Protein AF-0000000068873373 (afdb_homodimer)

Solvent-accessible surface area (backbone atoms only — not comparable to full-atom values): 15989 Å² total; per-residue (Å²): 125,83,74,75,55,52,32,60,49,90,77,58,64,24,56,31,50,33,39,29,22,88,49,34,71,61,47,53,54,37,41,31,62,24,62,59,33,41,80,76,48,73,40,72,37,89,93,72,44,32,69,34,34,35,34,34,37,84,79,26,47,38,34,37,21,34,42,39,64,92,77,68,36,34,19,12,69,77,48,74,40,50,23,51,37,41,33,35,44,35,82,50,35,70,61,39,52,51,37,24,35,72,56,56,28,43,64,61,68,71,74,40,80,44,72,74,24,32,32,34,32,39,30,34,40,84,61,48,49,41,32,38,36,23,15,34,65,43,87,66,53,71,66,56,29,51,52,43,46,47,58,63,61,61,75,102,126,84,75,76,54,50,30,59,49,88,76,58,64,23,56,31,51,33,39,28,22,86,49,34,70,61,47,53,54,38,40,31,63,25,62,60,34,41,80,76,45,75,39,74,37,90,93,72,43,34,68,34,33,34,33,35,37,84,78,25,48,38,33,37,20,34,42,39,63,94,77,68,36,34,19,12,69,77,48,72,40,52,22,51,36,42,33,35,44,35,83,50,34,70,61,40,51,52,38,23,37,74,56,57,28,43,65,61,68,70,73,38,81,44,74,73,25,31,32,33,32,38,32,33,41,85,60,48,47,42,33,39,37,22,16,34,66,43,88,67,54,71,67,55,30,50,52,41,45,46,58,64,60,63,76,102

Foldseek 3Di:
DPPDADPAHPLADPDAAEAEFQCVVLVQVLCCQLQVKDWDDWDADPPGWTQKTWIDGPSHIYMYGYADVVVPRDFQVVVVADPDAAEAEDADQVVSVVRSVVSPKDWDDDQAQDQQQWGWTWIQHPRGHIYIYIYGHDDDDPVSSVVSVCVVPVVD/DPPDADPAHPLADPDAAEAEFQCVVLVQVLCCQLQVKDWDDWDADPPGWTQKTWIDGPSHIYMYGYADVVVPRDFQVVVVADPDAAEAEDADQVVSVVRSVVSPKDWDDDQAQDQQQWRWTWIQHPRGHIYIYIYGHDDDDPVSSVVSVCVVPVVD

Secondary structure (DSSP, 8-state):
------SS-TT--SEEEEEEES-HHHHHHHHHHHH--EEEEEEEPTTS-EEEEEEEETTEEEEEEE-BGGGTB--HHHHTS-SEEEEEE-S-HHHHHHHHHHTT-EEEEEEEE-TTSEEEEEEE-TTS-EEEEEEE-----HHHHHHHHHHHHH--/------SS-TT--SEEEEEEES-HHHHHHHHHHHH--EEEEEEEPTTS-EEEEEEEETTEEEEEEE-BGGGTB--HHHHTS-SEEEEEE-S-HHHHHHHHHHTT-EEEEEEEE-TTSEEEEEEE-TTS-EEEEEEE-----HHHHHHHHHHHHH--

Sequence (312 aa):
MSKKPTAIPPGYHSITPYLFVNEATKAIEYYKKAFGAEEEMRMEMPGGKIGHAELKIGDSKIMLADEFPEMGARSPRTYGGSPVTIHLYVEDVDKTAQQAVNAGGKLKGKVENQFYGDRSGTLEDPFAHTWNISTHIEDLSDEEIRKRAAELFSKKMSKKPTAIPPGYHSITPYLFVNEATKAIEYYKKAFGAEEEMRMEMPGGKIGHAELKIGDSKIMLADEFPEMGARSPRTYGGSPVTIHLYVEDVDKTAQQAVNAGGKLKGKVENQFYGDRSGTLEDPFAHTWNISTHIEDLSDEEIRKRAAELFSKK

Radius of gyration: 19.38 Å; Cα contacts (8 Å, |Δi|>4): 712; chains: 2; bounding box: 41×65×54 Å

Structure (mmCIF, N/CA/C/O backbone):
data_AF-0000000068873373-model_v1
#
loop_
_entity.id
_entity.type
_entity.pdbx_description
1 polymer PhnB
#
loop_
_atom_site.group_PDB
_atom_site.id
_atom_site.type_symbol
_atom_site.label_atom_id
_atom_site.label_alt_id
_atom_site.label_comp_id
_atom_site.label_asym_id
_atom_site.label_entity_id
_atom_site.label_seq_id
_atom_site.pdbx_PDB_ins_code
_atom_site.Cartn_x
_atom_site.Cartn_y
_atom_site.Cartn_z
_atom_site.occupancy
_atom_site.B_iso_or_equiv
_atom_site.auth_seq_id
_atom_site.auth_comp_id
_atom_site.auth_asym_id
_atom_site.auth_atom_id
_atom_site.pdbx_PDB_model_num
ATOM 1 N N . MET A 1 1 ? -5.664 11.914 33.5 1 40.56 1 MET A N 1
ATOM 2 C CA . MET A 1 1 ? -4.363 12.102 32.875 1 40.56 1 MET A CA 1
ATOM 3 C C . MET A 1 1 ? -4.41 11.695 31.406 1 40.56 1 MET A C 1
ATOM 5 O O . MET A 1 1 ? -4.863 10.594 31.078 1 40.56 1 MET A O 1
ATOM 9 N N . SER A 1 2 ? -4.562 12.609 30.5 1 52.28 2 SER A N 1
ATOM 10 C CA . SER A 1 2 ? -4.934 12.305 29.125 1 52.28 2 SER A CA 1
ATOM 11 C C . SER A 1 2 ? -3.945 11.328 28.484 1 52.28 2 SER A C 1
ATOM 13 O O . SER A 1 2 ? -2.73 11.516 28.594 1 52.28 2 SER A O 1
ATOM 15 N N . LYS A 1 3 ? -4.207 10.078 28.406 1 66.38 3 LYS A N 1
ATOM 16 C CA . LYS A 1 3 ? -3.342 9.008 27.938 1 66.38 3 LYS A CA 1
ATOM 17 C C . LYS A 1 3 ? -2.588 9.414 26.672 1 66.38 3 LYS A C 1
ATOM 19 O O . LYS A 1 3 ? -3.178 9.977 25.75 1 66.38 3 LYS A O 1
ATOM 24 N N . LYS A 1 4 ? -1.309 9.602 26.906 1 84.88 4 LYS A N 1
ATOM 25 C CA . LYS A 1 4 ? -0.445 9.906 25.766 1 84.88 4 LYS A CA 1
ATOM 26 C C . LYS A 1 4 ? -0.81 9.055 24.547 1 84.88 4 LYS A C 1
ATOM 28 O O . LYS A 1 4 ? -0.994 7.84 24.672 1 84.88 4 LYS A O 1
ATOM 33 N N . PRO A 1 5 ? -1.053 9.672 23.469 1 91.62 5 PRO A N 1
ATOM 34 C CA . PRO A 1 5 ? -1.396 8.898 22.266 1 91.62 5 PRO A CA 1
ATOM 35 C C . PRO A 1 5 ? -0.315 7.887 21.891 1 91.62 5 PRO A C 1
ATOM 37 O O . PRO A 1 5 ? 0.866 8.109 22.172 1 91.62 5 PRO A O 1
ATOM 40 N N . THR A 1 6 ? -0.754 6.789 21.375 1 94.62 6 THR A N 1
ATOM 41 C CA . THR A 1 6 ? 0.197 5.836 20.812 1 94.62 6 THR A CA 1
ATOM 42 C C . THR A 1 6 ? 0.716 6.32 19.453 1 94.62 6 THR A C 1
ATOM 44 O O . THR A 1 6 ? -0.015 6.957 18.703 1 94.62 6 THR A O 1
ATOM 47 N N . ALA A 1 7 ? 1.948 6.004 19.109 1 96.44 7 ALA A N 1
ATOM 48 C CA . ALA A 1 7 ? 2.605 6.461 17.891 1 96.44 7 ALA A CA 1
ATOM 49 C C . ALA A 1 7 ? 1.873 5.953 16.656 1 96.44 7 ALA A C 1
ATOM 51 O O . ALA A 1 7 ? 1.911 6.59 15.602 1 96.44 7 ALA A O 1
ATOM 52 N N . ILE A 1 8 ? 1.37 4.816 16.703 1 96.31 8 ILE A N 1
ATOM 53 C CA . ILE A 1 8 ? 0.467 4.277 15.695 1 96.31 8 ILE A CA 1
ATOM 54 C C . ILE A 1 8 ? -0.965 4.281 16.234 1 96.31 8 ILE A C 1
ATOM 56 O O . ILE A 1 8 ? -1.276 3.586 17.203 1 96.31 8 ILE A O 1
ATOM 60 N N . PRO A 1 9 ? -1.82 5.031 15.672 1 95.25 9 PRO A N 1
ATOM 61 C CA . PRO A 1 9 ? -3.17 5.137 16.234 1 95.25 9 PRO A CA 1
ATOM 62 C C . PRO A 1 9 ? -3.949 3.828 16.141 1 95.25 9 PRO A C 1
ATOM 64 O O . PRO A 1 9 ? -3.678 3.002 15.266 1 95.25 9 PRO A O 1
ATOM 67 N N . PRO A 1 10 ? -4.875 3.643 17.031 1 92.44 10 PRO A N 1
ATOM 68 C CA . PRO A 1 10 ? -5.684 2.422 17 1 92.44 10 PRO A CA 1
ATOM 69 C C . PRO A 1 10 ? -6.34 2.197 15.633 1 92.44 10 PRO A C 1
ATOM 71 O O . PRO A 1 10 ? -6.812 3.148 15.008 1 92.44 10 PRO A O 1
ATOM 74 N N . GLY A 1 11 ? -6.297 0.959 15.188 1 94.12 11 GLY A N 1
ATOM 75 C CA . GLY A 1 11 ? -6.93 0.614 13.922 1 94.12 11 GLY A CA 1
ATOM 76 C C . GLY A 1 11 ? -5.973 0.65 12.75 1 94.12 11 GLY A C 1
ATOM 77 O O . GLY A 1 11 ? -6.281 0.129 11.672 1 94.12 11 GLY A O 1
ATOM 78 N N . TYR A 1 12 ? -4.84 1.267 12.945 1 97.12 12 TYR A N 1
ATOM 79 C CA . TYR A 1 12 ? -3.812 1.313 11.906 1 97.12 12 TYR A CA 1
ATOM 80 C C . TYR A 1 12 ? -2.727 0.276 12.172 1 97.12 12 TYR A C 1
ATOM 82 O O . TYR A 1 12 ? -2.537 -0.159 13.305 1 97.12 12 TYR A O 1
ATOM 90 N N . HIS A 1 13 ? -2.164 -0.116 11.141 1 98 13 HIS A N 1
ATOM 91 C CA . HIS A 1 13 ? -0.896 -0.835 11.203 1 98 13 HIS A CA 1
ATOM 92 C C . HIS A 1 13 ? 0.265 0.061 10.781 1 98 13 HIS A C 1
ATOM 94 O O . HIS A 1 13 ? 0.076 1.255 10.539 1 98 13 HIS A O 1
ATOM 100 N N . SER A 1 14 ? 1.451 -0.484 10.727 1 98.56 14 SER A N 1
ATOM 101 C CA . SER A 1 14 ? 2.621 0.306 10.359 1 98.56 14 SER A CA 1
ATOM 102 C C . SER A 1 14 ? 2.484 0.863 8.945 1 98.56 14 SER A C 1
ATOM 104 O O . SER A 1 14 ? 2.896 1.993 8.672 1 98.56 14 SER A O 1
ATOM 106 N N . ILE A 1 15 ? 1.87 0.082 8.039 1 98.75 15 ILE A N 1
ATOM 107 C CA . ILE A 1 15 ? 1.827 0.491 6.641 1 98.75 15 ILE A CA 1
ATOM 108 C C . ILE A 1 15 ? 0.376 0.57 6.172 1 98.75 15 ILE A C 1
ATOM 110 O O . ILE A 1 15 ? -0.418 -0.336 6.43 1 98.75 15 ILE A O 1
ATOM 114 N N . THR A 1 16 ? 0.022 1.629 5.527 1 98.81 16 THR A N 1
ATOM 115 C CA . THR A 1 16 ? -1.269 1.853 4.883 1 98.81 16 THR A CA 1
ATOM 116 C C . THR A 1 16 ? -1.083 2.455 3.494 1 98.81 16 THR A C 1
ATOM 118 O O . THR A 1 16 ? -0.479 3.52 3.348 1 98.81 16 THR A O 1
ATOM 121 N N . PRO A 1 17 ? -1.562 1.801 2.479 1 98.88 17 PRO A N 1
ATOM 122 C CA . PRO A 1 17 ? -1.471 2.436 1.162 1 98.88 17 PRO A CA 1
ATOM 123 C C . PRO A 1 17 ? -2.436 3.609 1.005 1 98.88 17 PRO A C 1
ATOM 125 O O . PRO A 1 17 ? -3.555 3.568 1.525 1 98.88 17 PRO A O 1
ATOM 128 N N . TYR A 1 18 ? -1.984 4.625 0.297 1 98.75 18 TYR A N 1
ATOM 129 C CA . TYR A 1 18 ? -2.742 5.82 -0.052 1 98.75 18 TYR A CA 1
ATOM 130 C C . TYR A 1 18 ? -2.951 5.914 -1.559 1 98.75 18 TYR A C 1
ATOM 132 O O . TYR A 1 18 ? -2.006 6.168 -2.309 1 98.75 18 TYR A O 1
ATOM 140 N N . LEU A 1 19 ? -4.16 5.777 -2 1 98.69 19 LEU A N 1
ATOM 141 C CA . LEU A 1 19 ? -4.488 5.68 -3.418 1 98.69 19 LEU A CA 1
ATOM 142 C C . LEU A 1 19 ? -5.039 7 -3.941 1 98.69 19 LEU A C 1
ATOM 144 O O . LEU A 1 19 ? -5.918 7.602 -3.318 1 98.69 19 LEU A O 1
ATOM 148 N N . PHE A 1 20 ? -4.566 7.418 -5.066 1 98.12 20 PHE A N 1
ATOM 149 C CA . PHE A 1 20 ? -5.164 8.531 -5.797 1 98.12 20 PHE A CA 1
ATOM 150 C C . PHE A 1 20 ? -6.023 8.023 -6.949 1 98.12 20 PHE A C 1
ATOM 152 O O . PHE A 1 20 ? -5.609 7.129 -7.691 1 98.12 20 PHE A O 1
ATOM 159 N N . VAL A 1 21 ? -7.172 8.633 -7.062 1 97.69 21 VAL A N 1
ATOM 160 C CA . VAL A 1 21 ? -8.102 8.203 -8.094 1 97.69 21 VAL A CA 1
ATOM 161 C C . VAL A 1 21 ? -8.781 9.414 -8.727 1 97.69 21 VAL A C 1
ATOM 163 O O . VAL A 1 21 ? -8.742 10.516 -8.172 1 97.69 21 VAL A O 1
ATOM 166 N N . ASN A 1 22 ? -9.398 9.398 -9.945 1 92.38 22 ASN A N 1
ATOM 167 C CA . ASN A 1 22 ? -10.141 10.477 -10.594 1 92.38 22 ASN A CA 1
ATOM 168 C C . ASN A 1 22 ? -11.539 10.625 -10.008 1 92.38 22 ASN A C 1
ATOM 170 O O . ASN A 1 22 ? -12.109 11.719 -10.016 1 92.38 22 ASN A O 1
ATOM 174 N N . GLU A 1 23 ? -12.203 9.812 -9.406 1 93.62 23 GLU A N 1
ATOM 175 C CA . GLU A 1 23 ? -13.547 9.812 -8.844 1 93.62 23 GLU A CA 1
ATOM 176 C C . GLU A 1 23 ? -13.594 9.031 -7.531 1 93.62 23 GLU A C 1
ATOM 178 O O . GLU A 1 23 ? -14.203 7.961 -7.465 1 93.62 23 GLU A O 1
ATOM 183 N N . ALA A 1 24 ? -13.203 9.773 -6.539 1 97.62 24 ALA A N 1
ATOM 184 C CA . ALA A 1 24 ? -13.016 9.094 -5.258 1 97.62 24 ALA A CA 1
ATOM 185 C C . ALA A 1 24 ? -14.359 8.633 -4.684 1 97.62 24 ALA A C 1
ATOM 187 O O . ALA A 1 24 ? -14.438 7.57 -4.062 1 97.62 24 ALA A O 1
ATOM 188 N N . THR A 1 25 ? -15.406 9.445 -4.848 1 97.56 25 THR A N 1
ATOM 189 C CA . THR A 1 25 ? -16.719 9.055 -4.355 1 97.56 25 THR A CA 1
ATOM 190 C C . THR A 1 25 ? -17.172 7.734 -4.984 1 97.56 25 THR A C 1
ATOM 192 O O . THR A 1 25 ? -17.625 6.828 -4.281 1 97.56 25 THR A O 1
ATOM 195 N N . LYS A 1 26 ? -17.031 7.594 -6.281 1 98 26 LYS A N 1
ATOM 196 C CA . LYS A 1 26 ? -17.375 6.355 -6.973 1 98 26 LYS A CA 1
ATOM 197 C C . LYS A 1 26 ? -16.469 5.211 -6.539 1 98 26 LYS A C 1
ATOM 199 O O . LYS A 1 26 ? -16.906 4.062 -6.445 1 98 26 LYS A O 1
ATOM 204 N N . ALA A 1 27 ? -15.188 5.535 -6.328 1 98.5 27 ALA A N 1
ATOM 205 C CA . ALA A 1 27 ? -14.25 4.516 -5.871 1 98.5 27 ALA A CA 1
ATOM 206 C C . ALA A 1 27 ? -14.664 3.949 -4.52 1 98.5 27 ALA A C 1
ATOM 208 O O . ALA A 1 27 ? -14.641 2.734 -4.312 1 98.5 27 ALA A O 1
ATOM 209 N N . ILE A 1 28 ? -15.023 4.836 -3.611 1 98.56 28 ILE A N 1
ATOM 210 C CA . ILE A 1 28 ? -15.461 4.422 -2.285 1 98.56 28 ILE A CA 1
ATOM 211 C C . ILE A 1 28 ? -16.656 3.471 -2.412 1 98.56 28 ILE A C 1
ATOM 213 O O . ILE A 1 28 ? -16.672 2.406 -1.79 1 98.56 28 ILE A O 1
ATOM 217 N N . GLU A 1 29 ? -17.594 3.809 -3.23 1 98.69 29 GLU A N 1
ATOM 218 C CA . GLU A 1 29 ? -18.766 2.953 -3.43 1 98.69 29 GLU A CA 1
ATOM 219 C C . GLU A 1 29 ? -18.375 1.609 -4.031 1 98.69 29 GLU A C 1
ATOM 221 O O . GLU A 1 29 ? -18.891 0.566 -3.641 1 98.69 29 GLU A O 1
ATOM 226 N N . TYR A 1 30 ? -17.469 1.648 -4.996 1 98.88 30 TYR A N 1
ATOM 227 C CA . TYR A 1 30 ? -17 0.403 -5.582 1 98.88 30 TYR A CA 1
ATOM 228 C C . TYR A 1 30 ? -16.359 -0.49 -4.52 1 98.88 30 TYR A C 1
ATOM 230 O O . TYR A 1 30 ? -16.656 -1.687 -4.453 1 98.88 30 TYR A O 1
ATOM 238 N N . TYR A 1 31 ? -15.43 0.06 -3.717 1 98.88 31 TYR A N 1
ATOM 239 C CA . TYR A 1 31 ? -14.703 -0.734 -2.732 1 98.88 31 TYR A CA 1
ATOM 240 C C . TYR A 1 31 ? -15.648 -1.295 -1.678 1 98.88 31 TYR A C 1
ATOM 242 O O . TYR A 1 31 ? -15.422 -2.385 -1.147 1 98.88 31 TYR A O 1
ATOM 250 N N . LYS A 1 32 ? -16.75 -0.535 -1.311 1 98.81 32 LYS A N 1
ATOM 251 C CA . LYS A 1 32 ? -17.781 -1.079 -0.436 1 98.81 32 LYS A CA 1
ATOM 252 C C . LYS A 1 32 ? -18.422 -2.324 -1.047 1 98.81 32 LYS A C 1
ATOM 254 O O . LYS A 1 32 ? -18.531 -3.357 -0.384 1 98.81 32 LYS A O 1
ATOM 259 N N . LYS A 1 33 ? -18.766 -2.234 -2.281 1 98.75 33 LYS A N 1
ATOM 260 C CA . LYS A 1 33 ? -19.453 -3.324 -2.963 1 98.75 33 LYS A CA 1
ATOM 261 C C . LYS A 1 33 ? -18.516 -4.484 -3.244 1 98.75 33 LYS A C 1
ATOM 263 O O . LYS A 1 33 ? -18.875 -5.648 -3.064 1 98.75 33 LYS A O 1
ATOM 268 N N . ALA A 1 34 ? -17.359 -4.207 -3.684 1 98.81 34 ALA A N 1
ATOM 269 C CA . ALA A 1 34 ? -16.422 -5.211 -4.176 1 98.81 34 ALA A CA 1
ATOM 270 C C . ALA A 1 34 ? -15.773 -5.969 -3.021 1 98.81 34 ALA A C 1
ATOM 272 O O . ALA A 1 34 ? -15.609 -7.191 -3.088 1 98.81 34 ALA A O 1
ATOM 273 N N . PHE A 1 35 ? -15.391 -5.207 -1.954 1 98.75 35 PHE A N 1
ATOM 274 C CA . PHE A 1 35 ? -14.523 -5.801 -0.944 1 98.75 35 PHE A CA 1
ATOM 275 C C . PHE A 1 35 ? -15.156 -5.695 0.44 1 98.75 35 PHE A C 1
ATOM 277 O O . PHE A 1 35 ? -14.547 -6.086 1.438 1 98.75 35 PHE A O 1
ATOM 284 N N . GLY A 1 36 ? -16.312 -5.137 0.542 1 98.5 36 GLY A N 1
ATOM 285 C CA . GLY A 1 36 ? -16.938 -4.922 1.839 1 98.5 36 GLY A CA 1
ATOM 286 C C . GLY A 1 36 ? -16.266 -3.832 2.65 1 98.5 36 GLY A C 1
ATOM 287 O O . GLY A 1 36 ? -16.234 -3.898 3.881 1 98.5 36 GLY A O 1
ATOM 288 N N . ALA A 1 37 ? -15.703 -2.908 1.979 1 98.75 37 ALA A N 1
ATOM 289 C CA . ALA A 1 37 ? -15.008 -1.811 2.65 1 98.75 37 ALA A CA 1
ATOM 290 C C . ALA A 1 37 ? -15.969 -1.013 3.529 1 98.75 37 ALA A C 1
ATOM 292 O O . ALA A 1 37 ? -17.125 -0.796 3.16 1 98.75 37 ALA A O 1
ATOM 293 N N . GLU A 1 38 ? -15.484 -0.617 4.672 1 98.69 38 GLU A N 1
ATOM 294 C CA . GLU A 1 38 ? -16.203 0.278 5.57 1 98.69 38 GLU A CA 1
ATOM 295 C C . GLU A 1 38 ? -15.586 1.672 5.578 1 98.69 38 GLU A C 1
ATOM 297 O O . GLU A 1 38 ? -14.406 1.83 5.902 1 98.69 38 GLU A O 1
ATOM 302 N N . GLU A 1 39 ? -16.359 2.643 5.234 1 98.12 39 GLU A N 1
ATOM 303 C CA . GLU A 1 39 ? -15.883 4.02 5.262 1 98.12 39 GLU A CA 1
ATOM 304 C C . GLU A 1 39 ? -15.789 4.543 6.695 1 98.12 39 GLU A C 1
ATOM 306 O O . GLU A 1 39 ? -16.781 4.551 7.426 1 98.12 39 GLU A O 1
ATOM 311 N N . GLU A 1 40 ? -14.641 5.023 7.051 1 97.44 40 GLU A N 1
ATOM 312 C CA . GLU A 1 40 ? -14.453 5.441 8.438 1 97.44 40 GLU A CA 1
ATOM 313 C C . GLU A 1 40 ? -14.266 6.953 8.531 1 97.44 40 GLU A C 1
ATOM 315 O O . GLU A 1 40 ? -14.516 7.547 9.586 1 97.44 40 GLU A O 1
ATOM 320 N N . MET A 1 41 ? -13.828 7.555 7.5 1 95.56 41 MET A N 1
ATOM 321 C CA . MET A 1 41 ? -13.578 8.992 7.461 1 95.56 41 MET A CA 1
ATOM 322 C C . MET A 1 41 ? -13.664 9.523 6.035 1 95.56 41 MET A C 1
ATOM 324 O O . MET A 1 41 ? -13.273 8.844 5.09 1 95.56 41 MET A O 1
ATOM 328 N N . ARG A 1 42 ? -14.18 10.688 5.895 1 95.12 42 ARG A N 1
ATOM 329 C CA . ARG A 1 42 ? -14.211 11.383 4.613 1 95.12 42 ARG A CA 1
ATOM 330 C C . ARG A 1 42 ? -14.094 12.891 4.801 1 95.12 42 ARG A C 1
ATOM 332 O O . ARG A 1 42 ? -14.758 13.461 5.668 1 95.12 42 ARG A O 1
ATOM 339 N N . MET A 1 43 ? -13.211 13.406 4.141 1 94.56 43 MET A N 1
ATOM 340 C CA . MET A 1 43 ? -13.062 14.859 4.074 1 94.56 43 MET A CA 1
ATOM 341 C C . MET A 1 43 ? -13.312 15.367 2.658 1 94.56 43 MET A C 1
ATOM 343 O O . MET A 1 43 ? -12.5 15.141 1.762 1 94.56 43 MET A O 1
ATOM 347 N N . GLU A 1 44 ? -14.359 16.078 2.535 1 91 44 GLU A N 1
ATOM 348 C CA . GLU A 1 44 ? -14.734 16.625 1.232 1 91 44 GLU A CA 1
ATOM 349 C C . GLU A 1 44 ? -14.219 18.047 1.062 1 91 44 GLU A C 1
ATOM 351 O O . GLU A 1 44 ? -14.172 18.812 2.025 1 91 44 GLU A O 1
ATOM 356 N N . MET A 1 45 ? -13.812 18.312 -0.096 1 84.62 45 MET A N 1
ATOM 357 C CA . MET A 1 45 ? -13.414 19.672 -0.469 1 84.62 45 MET A CA 1
ATOM 358 C C . MET A 1 45 ? -14.531 20.391 -1.215 1 84.62 45 MET A C 1
ATOM 360 O O . MET A 1 45 ? -15.492 19.75 -1.654 1 84.62 45 MET A O 1
ATOM 364 N N . PRO A 1 46 ? -14.281 21.719 -1.201 1 80.19 46 PRO A N 1
ATOM 365 C CA . PRO A 1 46 ? -15.242 22.438 -2.035 1 80.19 46 PRO A CA 1
ATOM 366 C C . PRO A 1 46 ? -15.305 21.906 -3.465 1 80.19 46 PRO A C 1
ATOM 368 O O . PRO A 1 46 ? -14.266 21.562 -4.039 1 80.19 46 PRO A O 1
ATOM 371 N N . GLY A 1 47 ? -16.531 21.781 -4.082 1 83.69 47 GLY A N 1
ATOM 372 C CA . GLY A 1 47 ? -16.703 21.281 -5.438 1 83.69 47 GLY A CA 1
ATOM 373 C C . GLY A 1 47 ? -16.984 19.781 -5.492 1 83.69 47 GLY A C 1
ATOM 374 O O . GLY A 1 47 ? -17.156 19.219 -6.574 1 83.69 47 GLY A O 1
ATOM 375 N N . GLY A 1 48 ? -16.922 19.188 -4.387 1 87.06 48 GLY A N 1
ATOM 376 C CA . GLY A 1 48 ? -17.359 17.812 -4.348 1 87.06 48 GLY A CA 1
ATOM 377 C C . GLY A 1 48 ? -16.219 16.812 -4.395 1 87.06 48 GLY A C 1
ATOM 378 O O . GLY A 1 48 ? -16.422 15.609 -4.25 1 87.06 48 GLY A O 1
ATOM 379 N N . LYS A 1 49 ? -15.031 17.312 -4.598 1 91.75 49 LYS A N 1
ATOM 380 C CA . LYS A 1 49 ? -13.867 16.422 -4.59 1 91.75 49 LYS A CA 1
ATOM 381 C C . LYS A 1 49 ? -13.57 15.93 -3.178 1 91.75 49 LYS A C 1
ATOM 383 O O . LYS A 1 49 ? -13.812 16.641 -2.199 1 91.75 49 LYS A O 1
ATOM 388 N N . ILE A 1 50 ? -13.117 14.719 -3.119 1 95.88 50 ILE A N 1
ATOM 389 C CA . ILE A 1 50 ? -12.695 14.156 -1.841 1 95.88 50 ILE A CA 1
ATOM 390 C C . ILE A 1 50 ? -11.211 14.453 -1.61 1 95.88 50 ILE A C 1
ATOM 392 O O . ILE A 1 50 ? -10.352 13.977 -2.354 1 95.88 50 ILE A O 1
ATOM 396 N N . GLY A 1 51 ? -10.938 15.211 -0.576 1 94.75 51 GLY A N 1
ATOM 397 C CA . GLY A 1 51 ? -9.562 15.516 -0.22 1 94.75 51 GLY A CA 1
ATOM 398 C C . GLY A 1 51 ? -8.875 14.391 0.529 1 94.75 51 GLY A C 1
ATOM 399 O O . GLY A 1 51 ? -7.652 14.266 0.476 1 94.75 51 GLY A O 1
ATOM 400 N N . HIS A 1 52 ? -9.664 13.633 1.244 1 96.88 52 HIS A N 1
ATOM 401 C CA . HIS A 1 52 ? -9.148 12.516 2.023 1 96.88 52 HIS A CA 1
ATOM 402 C C . HIS A 1 52 ? -10.266 11.578 2.453 1 96.88 52 HIS A C 1
ATOM 404 O O . HIS A 1 52 ? -11.352 12.031 2.834 1 96.88 52 HIS A O 1
ATOM 410 N N . ALA A 1 53 ? -10.016 10.305 2.379 1 98.06 53 ALA A N 1
ATOM 411 C CA . ALA A 1 53 ? -10.93 9.297 2.902 1 98.06 53 ALA A CA 1
ATOM 412 C C . ALA A 1 53 ? -10.164 8.094 3.455 1 98.06 53 ALA A C 1
ATOM 414 O O . ALA A 1 53 ? -9.039 7.816 3.023 1 98.06 53 ALA A O 1
ATOM 415 N N . GLU A 1 54 ? -10.727 7.434 4.391 1 98.44 54 GLU A N 1
ATOM 416 C CA . GLU A 1 54 ? -10.188 6.207 4.969 1 98.44 54 GLU A CA 1
ATOM 417 C C . GLU A 1 54 ? -11.227 5.09 4.957 1 98.44 54 GLU A C 1
ATOM 419 O O . GLU A 1 54 ? -12.359 5.277 5.402 1 98.44 54 GLU A O 1
ATOM 424 N N . LEU A 1 55 ? -10.828 3.977 4.418 1 98.75 55 LEU A N 1
ATOM 425 C CA . LEU A 1 55 ? -11.664 2.781 4.359 1 98.75 55 LEU A CA 1
ATOM 426 C C . LEU A 1 55 ? -11 1.619 5.09 1 98.75 55 LEU A C 1
ATOM 428 O O . LEU A 1 55 ? -9.781 1.438 5.004 1 98.75 55 LEU A O 1
ATOM 432 N N . LYS A 1 56 ? -11.789 0.864 5.746 1 98.81 56 LYS A N 1
ATOM 433 C CA . LYS A 1 56 ? -11.336 -0.389 6.336 1 98.81 56 LYS A CA 1
ATOM 434 C C . LYS A 1 56 ? -11.742 -1.585 5.48 1 98.81 56 LYS A C 1
ATOM 436 O O . LYS A 1 56 ? -12.906 -1.719 5.109 1 98.81 56 LYS A O 1
ATOM 441 N N . ILE A 1 57 ? -10.859 -2.398 5.094 1 98.56 57 ILE A N 1
ATOM 442 C CA . ILE A 1 57 ? -11.062 -3.664 4.398 1 98.56 57 ILE A CA 1
ATOM 443 C C . ILE A 1 57 ? -10.406 -4.797 5.184 1 98.56 57 ILE A C 1
ATOM 445 O O . ILE A 1 57 ? -9.188 -4.832 5.328 1 98.56 57 ILE A O 1
ATOM 449 N N . GLY A 1 58 ? -11.195 -5.781 5.664 1 97.94 58 GLY A N 1
ATOM 450 C CA . GLY A 1 58 ? -10.648 -6.734 6.617 1 97.94 58 GLY A CA 1
ATOM 451 C C . GLY A 1 58 ? -10.078 -6.074 7.863 1 97.94 58 GLY A C 1
ATOM 452 O O . GLY A 1 58 ? -10.766 -5.293 8.523 1 97.94 58 GLY A O 1
ATOM 453 N N . ASP A 1 59 ? -8.867 -6.312 8.156 1 97.94 59 ASP A N 1
ATOM 454 C CA . ASP A 1 59 ? -8.281 -5.723 9.359 1 97.94 59 ASP A CA 1
ATOM 455 C C . ASP A 1 59 ? -7.316 -4.594 9 1 97.94 59 ASP A C 1
ATOM 457 O O . ASP A 1 59 ? -6.488 -4.191 9.82 1 97.94 59 ASP A O 1
ATOM 461 N N . SER A 1 60 ? -7.355 -4.137 7.785 1 98.5 60 SER A N 1
ATOM 462 C CA . SER A 1 60 ? -6.438 -3.105 7.32 1 98.5 60 SER A CA 1
ATOM 463 C C . SER A 1 60 ? -7.191 -1.87 6.84 1 98.5 60 SER A C 1
ATOM 465 O O . SER A 1 60 ? -8.406 -1.917 6.645 1 98.5 60 SER A O 1
ATOM 467 N N . LYS A 1 61 ? -6.445 -0.807 6.684 1 98.31 61 LYS A N 1
ATOM 468 C CA . LYS A 1 61 ? -6.988 0.426 6.121 1 98.31 61 LYS A CA 1
ATOM 469 C C . LYS A 1 61 ? -6.32 0.76 4.789 1 98.31 61 LYS A C 1
ATOM 471 O O . LYS A 1 61 ? -5.156 0.416 4.566 1 98.31 61 LYS A O 1
ATOM 476 N N . ILE A 1 62 ? -7.098 1.391 3.979 1 98.69 62 ILE A N 1
ATOM 477 C CA . ILE A 1 62 ? -6.547 2.176 2.879 1 98.69 62 ILE A CA 1
ATOM 478 C C . ILE A 1 62 ? -7.008 3.625 3 1 98.69 62 ILE A C 1
ATOM 480 O O . ILE A 1 62 ? -8.07 3.9 3.566 1 98.69 62 ILE A O 1
ATOM 484 N N . MET A 1 63 ? -6.172 4.48 2.475 1 98.62 63 MET A N 1
ATOM 485 C CA . MET A 1 63 ? -6.523 5.891 2.312 1 98.62 63 MET A CA 1
ATOM 486 C C . MET A 1 63 ? -6.699 6.238 0.838 1 98.62 63 MET A C 1
ATOM 488 O O . MET A 1 63 ? -6.145 5.566 -0.034 1 98.62 63 MET A O 1
ATOM 492 N N . LEU A 1 64 ? -7.5 7.254 0.654 1 97.81 64 LEU A N 1
ATOM 493 C CA . LEU A 1 64 ? -7.871 7.582 -0.718 1 97.81 64 LEU A CA 1
ATOM 494 C C . LEU A 1 64 ? -8.109 9.078 -0.874 1 97.81 64 LEU A C 1
ATOM 496 O O . LEU A 1 64 ? -8.516 9.75 0.077 1 97.81 64 LEU A O 1
ATOM 500 N N . ALA A 1 65 ? -7.891 9.57 -2.039 1 97.62 65 ALA A N 1
ATOM 501 C CA . ALA A 1 65 ? -8.258 10.938 -2.414 1 97.62 65 ALA A CA 1
ATOM 502 C C . ALA A 1 65 ? -8.453 11.062 -3.922 1 97.62 65 ALA A C 1
ATOM 504 O O . ALA A 1 65 ? -7.961 10.227 -4.688 1 97.62 65 ALA A O 1
ATOM 505 N N . ASP A 1 66 ? -9.141 12.062 -4.309 1 97 66 ASP A N 1
ATOM 506 C CA . ASP A 1 66 ? -9.141 12.461 -5.715 1 97 66 ASP A CA 1
ATOM 507 C C . ASP A 1 66 ? -7.754 12.922 -6.152 1 97 66 ASP A C 1
ATOM 509 O O . ASP A 1 66 ? -6.949 13.359 -5.324 1 97 66 ASP A O 1
ATOM 513 N N . GLU A 1 67 ? -7.488 12.734 -7.418 1 93 67 GLU A N 1
ATOM 514 C CA . GLU A 1 67 ? -6.227 13.273 -7.914 1 93 67 GLU A CA 1
ATOM 515 C C . GLU A 1 67 ? -6.242 14.797 -7.918 1 93 67 GLU A C 1
ATOM 517 O O . GLU A 1 67 ? -7.289 15.414 -8.141 1 93 67 GLU A O 1
ATOM 522 N N . PHE A 1 68 ? -5.156 15.352 -7.613 1 90.75 68 PHE A N 1
ATOM 523 C CA . PHE A 1 68 ? -4.844 16.766 -7.742 1 90.75 68 PHE A CA 1
ATOM 524 C C . PHE A 1 68 ? -3.566 16.969 -8.547 1 90.75 68 PHE A C 1
ATOM 526 O O . PHE A 1 68 ? -2.502 17.219 -7.977 1 90.75 68 PHE A O 1
ATOM 533 N N . PRO A 1 69 ? -3.742 16.984 -9.812 1 86.44 69 PRO A N 1
ATOM 534 C CA . PRO A 1 69 ? -2.553 17 -10.672 1 86.44 69 PRO A CA 1
ATOM 535 C C . PRO A 1 69 ? -1.646 18.203 -10.406 1 86.44 69 PRO A C 1
ATOM 537 O O . PRO A 1 69 ? -0.423 18.094 -10.516 1 86.44 69 PRO A O 1
ATOM 540 N N . GLU A 1 70 ? -2.27 19.25 -10.062 1 83.81 70 GLU A N 1
ATOM 541 C CA . GLU A 1 70 ? -1.504 20.469 -9.805 1 83.81 70 GLU A CA 1
ATOM 542 C C . GLU A 1 70 ? -0.593 20.297 -8.594 1 83.81 70 GLU A C 1
ATOM 544 O O . GLU A 1 70 ? 0.383 21.031 -8.43 1 83.81 70 GLU A O 1
ATOM 549 N N . MET A 1 71 ? -0.886 19.297 -7.789 1 84.31 71 MET A N 1
ATOM 550 C CA . MET A 1 71 ? -0.078 19.031 -6.605 1 84.31 71 MET A CA 1
ATOM 551 C C . MET A 1 71 ? 0.759 17.766 -6.793 1 84.31 71 MET A C 1
ATOM 553 O O . MET A 1 71 ? 1.336 17.25 -5.836 1 84.31 71 MET A O 1
ATOM 557 N N . GLY A 1 72 ? 0.679 17.203 -8.016 1 85.31 72 GLY A N 1
ATOM 558 C CA . GLY A 1 72 ? 1.454 16 -8.297 1 85.31 72 GLY A CA 1
ATOM 559 C C . GLY A 1 72 ? 0.731 14.727 -7.926 1 85.31 72 GLY A C 1
ATOM 560 O O . GLY A 1 72 ? 1.298 13.633 -8.023 1 85.31 72 GLY A O 1
ATOM 561 N N . ALA A 1 73 ? -0.39 14.844 -7.41 1 90.75 73 ALA A N 1
ATOM 562 C CA . ALA A 1 73 ? -1.233 13.688 -7.102 1 90.75 73 ALA A CA 1
ATOM 563 C C . ALA A 1 73 ? -2.016 13.234 -8.328 1 90.75 73 ALA A C 1
ATOM 565 O O . ALA A 1 73 ? -2.99 13.875 -8.727 1 90.75 73 ALA A O 1
ATOM 566 N N . ARG A 1 74 ? -1.57 12.141 -8.875 1 94.31 74 ARG A N 1
ATOM 567 C CA . ARG A 1 74 ? -2.16 11.68 -10.125 1 94.31 74 ARG A CA 1
ATOM 568 C C . ARG A 1 74 ? -2.65 10.242 -10 1 94.31 74 ARG A C 1
ATOM 570 O O . ARG A 1 74 ? -2.121 9.461 -9.203 1 94.31 74 ARG A O 1
ATOM 577 N N . SER A 1 75 ? -3.645 9.953 -10.773 1 96.25 75 SER A N 1
ATOM 578 C CA . SER A 1 75 ? -4.258 8.625 -10.781 1 96.25 75 SER A CA 1
ATOM 579 C C . SER A 1 75 ? -3.533 7.691 -11.742 1 96.25 75 SER A C 1
ATOM 581 O O . SER A 1 75 ? -2.715 8.133 -12.555 1 96.25 75 SER A O 1
ATOM 583 N N . PRO A 1 76 ? -3.826 6.359 -11.648 1 96 76 PRO A N 1
ATOM 584 C CA . PRO A 1 76 ? -3.221 5.422 -12.594 1 96 76 PRO A CA 1
ATOM 585 C C . PRO A 1 76 ? -3.543 5.762 -14.047 1 96 76 PRO A C 1
ATOM 587 O O . PRO A 1 76 ? -2.705 5.562 -14.93 1 96 76 PRO A O 1
ATOM 590 N N . ARG A 1 77 ? -4.691 6.25 -14.305 1 93.5 77 ARG A N 1
ATOM 591 C CA . ARG A 1 77 ? -5.078 6.594 -15.664 1 93.5 77 ARG A CA 1
ATOM 592 C C . ARG A 1 77 ? -4.195 7.703 -16.219 1 93.5 77 ARG A C 1
ATOM 594 O O . ARG A 1 77 ? -3.828 7.684 -17.406 1 93.5 77 ARG A O 1
ATOM 601 N N . THR A 1 78 ? -3.928 8.594 -15.406 1 92.06 78 THR A N 1
ATOM 602 C CA . THR A 1 78 ? -3.082 9.711 -15.82 1 92.06 78 THR A CA 1
ATOM 603 C C . THR A 1 78 ? -1.654 9.234 -16.078 1 92.06 78 THR A C 1
ATOM 605 O O . THR A 1 78 ? -1.025 9.648 -17.047 1 92.06 78 THR A O 1
ATOM 608 N N . TYR A 1 79 ? -1.109 8.328 -15.305 1 93.06 79 TYR A N 1
ATOM 609 C CA . TYR A 1 79 ? 0.248 7.82 -15.453 1 93.06 79 TYR A CA 1
ATOM 610 C C . TYR A 1 79 ? 0.31 6.742 -16.531 1 93.06 79 TYR A C 1
ATOM 612 O O . TYR A 1 79 ? 1.374 6.484 -17.094 1 93.06 79 TYR A O 1
ATOM 620 N N . GLY A 1 80 ? -0.822 6.133 -16.844 1 92.12 80 GLY A N 1
ATOM 621 C CA . GLY A 1 80 ? -0.872 4.984 -17.734 1 92.12 80 GLY A CA 1
ATOM 622 C C . GLY A 1 80 ? -0.672 3.662 -17.016 1 92.12 80 GLY A C 1
ATOM 623 O O . GLY A 1 80 ? -0.34 2.652 -17.641 1 92.12 80 GLY A O 1
ATOM 624 N N . GLY A 1 81 ? -0.778 3.65 -15.734 1 94.06 81 GLY A N 1
ATOM 625 C CA . GLY A 1 81 ? -0.612 2.475 -14.898 1 94.06 81 GLY A CA 1
ATOM 626 C C . GLY A 1 81 ? -0.126 2.803 -13.5 1 94.06 81 GLY A C 1
ATOM 627 O O . GLY A 1 81 ? -0.134 3.967 -13.094 1 94.06 81 GLY A O 1
ATOM 628 N N . SER A 1 82 ? 0.16 1.8 -12.781 1 96.56 82 SER A N 1
ATOM 629 C CA . SER A 1 82 ? 0.624 1.963 -11.406 1 96.56 82 SER A CA 1
ATOM 630 C C . SER A 1 82 ? 1.843 1.09 -11.125 1 96.56 82 SER A C 1
ATOM 632 O O . SER A 1 82 ? 1.852 -0.097 -11.453 1 96.56 82 SER A O 1
ATOM 634 N N . PRO A 1 83 ? 2.838 1.636 -10.516 1 97.75 83 PRO A N 1
ATOM 635 C CA . PRO A 1 83 ? 3.99 0.844 -10.078 1 97.75 83 PRO A CA 1
ATOM 636 C C . PRO A 1 83 ? 3.732 0.097 -8.773 1 97.75 83 PRO A C 1
ATOM 638 O O . PRO A 1 83 ? 4.641 -0.541 -8.234 1 97.75 83 PRO A O 1
ATOM 641 N N . VAL A 1 84 ? 2.572 0.201 -8.203 1 98.44 84 VAL A N 1
ATOM 642 C CA . VAL A 1 84 ? 2.186 -0.47 -6.965 1 98.44 84 VAL A CA 1
ATOM 643 C C . VAL A 1 84 ? 0.883 -1.236 -7.18 1 98.44 84 VAL A C 1
ATOM 645 O O . VAL A 1 84 ? -0.083 -0.692 -7.719 1 98.44 84 VAL A O 1
ATOM 648 N N . THR A 1 85 ? 0.862 -2.502 -6.883 1 98.06 85 THR A N 1
ATOM 649 C CA . THR A 1 85 ? -0.383 -3.256 -6.781 1 98.06 85 THR A CA 1
ATOM 650 C C . THR A 1 85 ? -0.763 -3.477 -5.32 1 98.06 85 THR A C 1
ATOM 652 O O . THR A 1 85 ? 0.091 -3.402 -4.434 1 98.06 85 THR A O 1
ATOM 655 N N . ILE A 1 86 ? -2.027 -3.619 -5.074 1 98.75 86 ILE A N 1
ATOM 656 C CA . ILE A 1 86 ? -2.518 -3.854 -3.721 1 98.75 86 ILE A CA 1
ATOM 657 C C . ILE A 1 86 ? -2.844 -5.336 -3.541 1 98.75 86 ILE A C 1
ATOM 659 O O . ILE A 1 86 ? -3.727 -5.871 -4.215 1 98.75 86 ILE A O 1
ATOM 663 N N . HIS A 1 87 ? -2.102 -5.992 -2.688 1 98.88 87 HIS A N 1
ATOM 664 C CA . HIS A 1 87 ? -2.393 -7.383 -2.354 1 98.88 87 HIS A CA 1
ATOM 665 C C . HIS A 1 87 ? -3.432 -7.473 -1.241 1 98.88 87 HIS A C 1
ATOM 667 O O . HIS A 1 87 ? -3.242 -6.91 -0.161 1 98.88 87 HIS A O 1
ATOM 673 N N . LEU A 1 88 ? -4.52 -8.141 -1.508 1 98.88 88 LEU A N 1
ATOM 674 C CA . LEU A 1 88 ? -5.633 -8.266 -0.574 1 98.88 88 LEU A CA 1
ATOM 675 C C . LEU A 1 88 ? -5.906 -9.727 -0.246 1 98.88 88 LEU A C 1
ATOM 677 O O . LEU A 1 88 ? -6.332 -10.492 -1.113 1 98.88 88 LEU A O 1
ATOM 681 N N . TYR A 1 89 ? -5.652 -10.141 0.98 1 98.88 89 TYR A N 1
ATOM 682 C CA . TYR A 1 89 ? -6.059 -11.461 1.448 1 98.88 89 TYR A CA 1
ATOM 683 C C . TYR A 1 89 ? -7.52 -11.453 1.89 1 98.88 89 TYR A C 1
ATOM 685 O O . TYR A 1 89 ? -7.953 -10.547 2.604 1 98.88 89 TYR A O 1
ATOM 693 N N . VAL A 1 90 ? -8.219 -12.453 1.487 1 98.75 90 VAL A N 1
ATOM 694 C CA . VAL A 1 90 ? -9.625 -12.602 1.836 1 98.75 90 VAL A CA 1
ATOM 695 C C . VAL A 1 90 ? -9.914 -14.055 2.211 1 98.75 90 VAL A C 1
ATOM 697 O O . VAL A 1 90 ? -9.102 -14.945 1.945 1 98.75 90 VAL A O 1
ATOM 700 N N . GLU A 1 91 ? -11.031 -14.305 2.854 1 98.19 91 GLU A N 1
ATOM 701 C CA . GLU A 1 91 ? -11.406 -15.648 3.283 1 98.19 91 GLU A CA 1
ATOM 702 C C . GLU A 1 91 ? -11.734 -16.531 2.09 1 98.19 91 GLU A C 1
ATOM 704 O O . GLU A 1 91 ? -11.414 -17.734 2.094 1 98.19 91 GLU A O 1
ATOM 709 N N . ASP A 1 92 ? -12.391 -16.016 1.142 1 98.5 92 ASP A N 1
ATOM 710 C CA . ASP A 1 92 ? -12.828 -16.734 -0.05 1 98.5 92 ASP A CA 1
ATOM 711 C C . ASP A 1 92 ? -12.555 -15.922 -1.314 1 98.5 92 ASP A C 1
ATOM 713 O O . ASP A 1 92 ? -13.375 -15.094 -1.718 1 98.5 92 ASP A O 1
ATOM 717 N N . VAL A 1 93 ? -11.484 -16.281 -1.967 1 98.81 93 VAL A N 1
ATOM 718 C CA . VAL A 1 93 ? -11.016 -15.461 -3.084 1 98.81 93 VAL A CA 1
ATOM 719 C C . VAL A 1 93 ? -11.961 -15.609 -4.27 1 98.81 93 VAL A C 1
ATOM 721 O O . VAL A 1 93 ? -12.188 -14.656 -5.016 1 98.81 93 VAL A O 1
ATOM 724 N N . ASP A 1 94 ? -12.484 -16.75 -4.535 1 98.75 94 ASP A N 1
ATOM 725 C CA . ASP A 1 94 ? -13.398 -16.953 -5.656 1 98.75 94 ASP A CA 1
ATOM 726 C C . ASP A 1 94 ? -14.641 -16.078 -5.508 1 98.75 94 ASP A C 1
ATOM 728 O O . ASP A 1 94 ? -15.055 -15.406 -6.457 1 98.75 94 ASP A O 1
ATOM 732 N N . LYS A 1 95 ? -15.172 -16.109 -4.352 1 98.69 95 LYS A N 1
ATOM 733 C CA . LYS A 1 95 ? -16.344 -15.289 -4.074 1 98.69 95 LYS A CA 1
ATOM 734 C C . LYS A 1 95 ? -16.031 -13.805 -4.195 1 98.69 95 LYS A C 1
ATOM 736 O O . LYS A 1 95 ? -16.781 -13.047 -4.809 1 98.69 95 LYS A O 1
ATOM 741 N N . THR A 1 96 ? -14.953 -13.383 -3.576 1 98.75 96 THR A N 1
ATOM 742 C CA . THR A 1 96 ? -14.578 -11.977 -3.584 1 98.75 96 THR A CA 1
ATOM 743 C C . THR A 1 96 ? -14.289 -11.5 -5.008 1 98.75 96 THR A C 1
ATOM 745 O O . THR A 1 96 ? -14.672 -10.391 -5.383 1 98.75 96 THR A O 1
ATOM 748 N N . ALA A 1 97 ? -13.555 -12.289 -5.754 1 98.75 97 ALA A N 1
ATOM 749 C CA . ALA A 1 97 ? -13.258 -11.938 -7.141 1 98.75 97 ALA A CA 1
ATOM 750 C C . ALA A 1 97 ? -14.547 -11.742 -7.941 1 98.75 97 ALA A C 1
ATOM 752 O O . ALA A 1 97 ? -14.68 -10.758 -8.672 1 98.75 97 ALA A O 1
ATOM 753 N N . GLN A 1 98 ? -15.445 -12.656 -7.805 1 98.62 98 GLN A N 1
ATOM 754 C CA . GLN A 1 98 ? -16.719 -12.547 -8.516 1 98.62 98 GLN A CA 1
ATOM 755 C C . GLN A 1 98 ? -17.484 -11.297 -8.078 1 98.62 98 GLN A C 1
ATOM 757 O O . GLN A 1 98 ? -18.047 -10.586 -8.906 1 98.62 98 GLN A O 1
ATOM 762 N N . GLN A 1 99 ? -17.5 -11.078 -6.809 1 98.69 99 GLN A N 1
ATOM 763 C CA . GLN A 1 99 ? -18.156 -9.891 -6.262 1 98.69 99 GLN A CA 1
ATOM 764 C C . GLN A 1 99 ? -17.531 -8.617 -6.832 1 98.69 99 GLN A C 1
ATOM 766 O O . GLN A 1 99 ? -18.25 -7.664 -7.156 1 98.69 99 GLN A O 1
ATOM 771 N N . ALA A 1 100 ? -16.25 -8.555 -6.887 1 98.88 100 ALA A N 1
ATOM 772 C CA . ALA A 1 100 ? -15.531 -7.395 -7.41 1 98.88 100 ALA A CA 1
ATOM 773 C C . ALA A 1 100 ? -15.828 -7.184 -8.891 1 98.88 100 ALA A C 1
ATOM 775 O O . ALA A 1 100 ? -15.961 -6.047 -9.352 1 98.88 100 ALA A O 1
ATOM 776 N N . VAL A 1 101 ? -15.898 -8.25 -9.633 1 98.81 101 VAL A N 1
ATOM 777 C CA . VAL A 1 101 ? -16.25 -8.172 -11.047 1 98.81 101 VAL A CA 1
ATOM 778 C C . VAL A 1 101 ? -17.688 -7.676 -11.203 1 98.81 101 VAL A C 1
ATOM 780 O O . VAL A 1 101 ? -17.953 -6.793 -12.016 1 98.81 101 VAL A O 1
ATOM 783 N N . ASN A 1 102 ? -18.578 -8.203 -10.398 1 98.75 102 ASN A N 1
ATOM 784 C CA . ASN A 1 102 ? -19.969 -7.773 -10.43 1 98.75 102 ASN A CA 1
ATOM 785 C C . ASN A 1 102 ? -20.109 -6.285 -10.133 1 98.75 102 ASN A C 1
ATOM 787 O O . ASN A 1 102 ? -21 -5.621 -10.656 1 98.75 102 ASN A O 1
ATOM 791 N N . ALA A 1 103 ? -19.219 -5.82 -9.359 1 98.81 103 ALA A N 1
ATOM 792 C CA . ALA A 1 103 ? -19.266 -4.414 -8.961 1 98.81 103 ALA A CA 1
ATOM 793 C C . ALA A 1 103 ? -18.656 -3.521 -10.039 1 98.81 103 ALA A C 1
ATOM 795 O O . ALA A 1 103 ? -18.766 -2.293 -9.969 1 98.81 103 ALA A O 1
ATOM 796 N N . GLY A 1 104 ? -17.969 -4.109 -10.977 1 98.69 104 GLY A N 1
ATOM 797 C CA . GLY A 1 104 ? -17.484 -3.305 -12.086 1 98.69 104 GLY A CA 1
ATOM 798 C C . GLY A 1 104 ? -16.016 -3.52 -12.375 1 98.69 104 GLY A C 1
ATOM 799 O O . GLY A 1 104 ? -15.469 -2.957 -13.328 1 98.69 104 GLY A O 1
ATOM 800 N N . GLY A 1 105 ? -15.312 -4.312 -11.547 1 98.75 105 GLY A N 1
ATOM 801 C CA . GLY A 1 105 ? -13.914 -4.617 -11.797 1 98.75 105 GLY A CA 1
ATOM 802 C C . GLY A 1 105 ? -13.711 -5.602 -12.938 1 98.75 105 GLY A C 1
ATOM 803 O O . GLY A 1 105 ? -14.672 -6.203 -13.422 1 98.75 105 GLY A O 1
ATOM 804 N N . LYS A 1 106 ? -12.43 -5.664 -13.359 1 98.56 106 LYS A N 1
ATOM 805 C CA . LYS A 1 106 ? -12.047 -6.594 -14.422 1 98.56 106 LYS A CA 1
ATOM 806 C C . LYS A 1 106 ? -11 -7.582 -13.938 1 98.56 106 LYS A C 1
ATOM 808 O O . LYS A 1 106 ? -9.906 -7.184 -13.531 1 98.56 106 LYS A O 1
ATOM 813 N N . LEU A 1 107 ? -11.273 -8.805 -13.992 1 98.25 107 LEU A N 1
ATOM 814 C CA . LEU A 1 107 ? -10.32 -9.859 -13.664 1 98.25 107 LEU A CA 1
ATOM 815 C C . LEU A 1 107 ? -9.344 -10.086 -14.812 1 98.25 107 LEU A C 1
ATOM 817 O O . LEU A 1 107 ? -9.766 -10.242 -15.961 1 98.25 107 LEU A O 1
ATOM 821 N N . LYS A 1 108 ? -8.039 -10.039 -14.438 1 96.19 108 LYS A N 1
ATOM 822 C CA . LYS A 1 108 ? -7.004 -10.336 -15.43 1 96.19 108 LYS A CA 1
ATOM 823 C C . LYS A 1 108 ? -6.621 -11.812 -15.398 1 96.19 108 LYS A C 1
ATOM 825 O O . LYS A 1 108 ? -5.727 -12.211 -14.656 1 96.19 108 LYS A O 1
ATOM 830 N N . GLY A 1 109 ? -7.309 -12.648 -16.172 1 94.44 109 GLY A N 1
ATOM 831 C CA . GLY A 1 109 ? -7.105 -14.086 -16.125 1 94.44 109 GLY A CA 1
ATOM 832 C C . GLY A 1 109 ? -7.969 -14.781 -15.086 1 94.44 109 GLY A C 1
ATOM 833 O O . GLY A 1 109 ? -8.781 -14.141 -14.422 1 94.44 109 GLY A O 1
ATOM 834 N N . LYS A 1 110 ? -7.766 -16.047 -14.852 1 97.12 110 LYS A N 1
ATOM 835 C CA . LYS A 1 110 ? -8.562 -16.844 -13.922 1 97.12 110 LYS A CA 1
ATOM 836 C C . LYS A 1 110 ? -7.953 -16.828 -12.523 1 97.12 110 LYS A C 1
ATOM 838 O O . LYS A 1 110 ? -6.75 -16.609 -12.359 1 97.12 110 LYS A O 1
ATOM 843 N N . VAL A 1 111 ? -8.859 -16.969 -11.531 1 98.69 111 VAL A N 1
ATOM 844 C CA . VAL A 1 111 ? -8.375 -17.297 -10.195 1 98.69 111 VAL A CA 1
ATOM 845 C C . VAL A 1 111 ? -7.828 -18.719 -10.18 1 98.69 111 VAL A C 1
ATOM 847 O O . VAL A 1 111 ? -8.5 -19.656 -10.625 1 98.69 111 VAL A O 1
ATOM 850 N N . GLU A 1 112 ? -6.547 -18.875 -9.672 1 98.5 112 GLU A N 1
ATOM 851 C CA . GLU A 1 112 ? -5.902 -20.172 -9.75 1 98.5 112 GLU A CA 1
ATOM 852 C C . GLU A 1 112 ? -5.074 -20.453 -8.492 1 98.5 112 GLU A C 1
ATOM 854 O O . GLU A 1 112 ? -4.676 -19.516 -7.789 1 98.5 112 GLU A O 1
ATOM 859 N N . ASN A 1 113 ? -4.906 -21.75 -8.281 1 98.38 113 ASN A N 1
ATOM 860 C CA . ASN A 1 113 ? -3.916 -22.125 -7.277 1 98.38 113 ASN A CA 1
ATOM 861 C C . ASN A 1 113 ? -2.498 -21.797 -7.742 1 98.38 113 ASN A C 1
ATOM 863 O O . ASN A 1 113 ? -2.115 -22.156 -8.859 1 98.38 113 ASN A O 1
ATOM 867 N N . GLN A 1 114 ? -1.772 -21.125 -6.906 1 97.56 114 GLN A N 1
ATOM 868 C CA . GLN A 1 114 ? -0.432 -20.672 -7.273 1 97.56 114 GLN A CA 1
ATOM 869 C C . GLN A 1 114 ? 0.635 -21.562 -6.629 1 97.56 114 GLN A C 1
ATOM 871 O O . GLN A 1 114 ? 0.401 -22.156 -5.578 1 97.56 114 GLN A O 1
ATOM 876 N N . PHE A 1 115 ? 1.837 -21.594 -7.129 1 96.44 115 PHE A N 1
ATOM 877 C CA . PHE A 1 115 ? 2.918 -22.469 -6.703 1 96.44 115 PHE A CA 1
ATOM 878 C C . PHE A 1 115 ? 3.385 -22.109 -5.297 1 96.44 115 PHE A C 1
ATOM 880 O O . PHE A 1 115 ? 4.066 -22.906 -4.641 1 96.44 115 PHE A O 1
ATOM 887 N N . TYR A 1 116 ? 2.984 -20.922 -4.844 1 96.75 116 TYR A N 1
ATOM 888 C CA . TYR A 1 116 ? 3.508 -20.453 -3.566 1 96.75 116 TYR A CA 1
ATOM 889 C C . TYR A 1 116 ? 2.482 -20.641 -2.455 1 96.75 116 TYR A C 1
ATOM 891 O O . TYR A 1 116 ? 2.645 -20.094 -1.357 1 96.75 116 TYR A O 1
ATOM 899 N N . GLY A 1 117 ? 1.355 -21.281 -2.672 1 97.75 117 GLY A N 1
ATOM 900 C CA . GLY A 1 117 ? 0.462 -21.734 -1.613 1 97.75 117 GLY A CA 1
ATOM 901 C C . GLY A 1 117 ? -0.797 -20.891 -1.506 1 97.75 117 GLY A C 1
ATOM 902 O O . GLY A 1 117 ? -1.633 -21.125 -0.63 1 97.75 117 GLY A O 1
ATOM 903 N N . ASP A 1 118 ? -0.995 -19.938 -2.355 1 98.31 118 ASP A N 1
ATOM 904 C CA . ASP A 1 118 ? -2.221 -19.141 -2.391 1 98.31 118 ASP A CA 1
ATOM 905 C C . ASP A 1 118 ? -3.104 -19.547 -3.568 1 98.31 118 ASP A C 1
ATOM 907 O O . ASP A 1 118 ? -2.615 -20.109 -4.555 1 98.31 118 ASP A O 1
ATOM 911 N N . ARG A 1 119 ? -4.352 -19.438 -3.43 1 98.75 119 ARG A N 1
ATOM 912 C CA . ARG A 1 119 ? -5.262 -19.266 -4.555 1 98.75 119 ARG A CA 1
ATOM 913 C C . ARG A 1 119 ? -5.508 -17.781 -4.832 1 98.75 119 ARG A C 1
ATOM 915 O O . ARG A 1 119 ? -5.898 -17.031 -3.932 1 98.75 119 ARG A O 1
ATOM 922 N N . SER A 1 120 ? -5.211 -17.375 -6.055 1 98.69 120 SER A N 1
ATOM 923 C CA . SER A 1 120 ? -5.125 -15.93 -6.258 1 98.69 120 SER A CA 1
ATOM 924 C C . SER A 1 120 ? -5.613 -15.539 -7.648 1 98.69 120 SER A C 1
ATOM 926 O O . SER A 1 120 ? -5.586 -16.359 -8.57 1 98.69 120 SER A O 1
ATOM 928 N N . GLY A 1 121 ? -6.066 -14.297 -7.754 1 98.5 121 GLY A N 1
ATOM 929 C CA . GLY A 1 121 ? -6.387 -13.625 -9.008 1 98.5 121 GLY A CA 1
ATOM 930 C C . GLY A 1 121 ? -5.977 -12.172 -9.031 1 98.5 121 GLY A C 1
ATOM 931 O O . GLY A 1 121 ? -5.824 -11.547 -7.977 1 98.5 121 GLY A O 1
ATOM 932 N N . THR A 1 122 ? -5.766 -11.672 -10.234 1 98.38 122 THR A N 1
ATOM 933 C CA . THR A 1 122 ? -5.43 -10.266 -10.43 1 98.38 122 THR A CA 1
ATOM 934 C C . THR A 1 122 ? -6.633 -9.492 -10.961 1 98.38 122 THR A C 1
ATOM 936 O O . THR A 1 122 ? -7.246 -9.891 -11.953 1 98.38 122 THR A O 1
ATOM 939 N N . LEU A 1 123 ? -6.957 -8.422 -10.32 1 98.56 123 LEU A N 1
ATOM 940 C CA . LEU A 1 123 ? -8.133 -7.605 -10.625 1 98.56 123 LEU A CA 1
ATOM 941 C C . LEU A 1 123 ? -7.727 -6.164 -10.906 1 98.56 123 LEU A C 1
ATOM 943 O O . LEU A 1 123 ? -6.91 -5.586 -10.188 1 98.56 123 LEU A O 1
ATOM 947 N N . GLU A 1 124 ? -8.18 -5.594 -11.977 1 98.31 124 GLU A N 1
ATOM 948 C CA . GLU A 1 124 ? -8.141 -4.152 -12.188 1 98.31 124 GLU A CA 1
ATOM 949 C C . GLU A 1 124 ? -9.461 -3.498 -11.797 1 98.31 124 GLU A C 1
ATOM 951 O O . GLU A 1 124 ? -10.523 -3.867 -12.312 1 98.31 124 GLU A O 1
ATOM 956 N N . ASP A 1 125 ? -9.406 -2.604 -10.875 1 98.56 125 ASP A N 1
ATOM 957 C CA . ASP A 1 125 ? -10.641 -1.938 -10.477 1 98.56 125 ASP A CA 1
ATOM 958 C C . ASP A 1 125 ? -11.031 -0.86 -11.484 1 98.56 125 ASP A C 1
ATOM 960 O O . ASP A 1 125 ? -10.281 -0.572 -12.422 1 98.56 125 ASP A O 1
ATOM 964 N N . PRO A 1 126 ? -12.211 -0.258 -11.43 1 98.31 126 PRO A N 1
ATOM 965 C CA . PRO A 1 126 ? -12.695 0.703 -12.422 1 98.31 126 PRO A CA 1
ATOM 966 C C . PRO A 1 126 ? -11.859 1.979 -12.469 1 98.31 126 PRO A C 1
ATOM 968 O O . PRO A 1 126 ? -12.039 2.814 -13.352 1 98.31 126 PRO A O 1
ATOM 971 N N . PHE A 1 127 ? -10.93 2.148 -11.602 1 98.06 127 PHE A N 1
ATOM 972 C CA . PHE A 1 127 ? -10.125 3.357 -11.484 1 98.06 127 PHE A CA 1
ATOM 973 C C . PHE A 1 127 ? -8.672 3.076 -11.852 1 98.06 127 PHE A C 1
ATOM 975 O O . PHE A 1 127 ? -7.785 3.875 -11.547 1 98.06 127 PHE A O 1
ATOM 982 N N . ALA A 1 128 ? -8.438 1.884 -12.328 1 97.44 128 ALA A N 1
ATOM 983 C CA . ALA A 1 128 ? -7.199 1.451 -12.977 1 97.44 128 ALA A CA 1
ATOM 984 C C . ALA A 1 128 ? -6.145 1.069 -11.945 1 97.44 128 ALA A C 1
ATOM 986 O O . ALA A 1 128 ? -4.957 0.975 -12.273 1 97.44 128 ALA A O 1
ATOM 987 N N . HIS A 1 129 ? -6.504 0.912 -10.719 1 98.38 129 HIS A N 1
ATOM 988 C CA . HIS A 1 129 ? -5.621 0.255 -9.766 1 98.38 129 HIS A CA 1
ATOM 989 C C . HIS A 1 129 ? -5.688 -1.263 -9.898 1 98.38 129 HIS A C 1
ATOM 991 O O . HIS A 1 129 ? -6.754 -1.818 -10.164 1 98.38 129 HIS A O 1
ATOM 997 N N . THR A 1 130 ? -4.555 -1.888 -9.703 1 98.06 130 THR A N 1
ATOM 998 C CA . THR A 1 130 ? -4.48 -3.344 -9.766 1 98.06 130 THR A CA 1
ATOM 999 C C . THR A 1 130 ? -4.488 -3.947 -8.367 1 98.06 130 THR A C 1
ATOM 1001 O O . THR A 1 130 ? -3.766 -3.486 -7.48 1 98.06 130 THR A O 1
ATOM 1004 N N . TRP A 1 131 ? -5.316 -4.953 -8.156 1 98.75 131 TRP A N 1
ATOM 1005 C CA . TRP A 1 131 ? -5.426 -5.711 -6.918 1 98.75 131 TRP A CA 1
ATOM 1006 C C . TRP A 1 131 ? -5.066 -7.176 -7.141 1 98.75 131 TRP A C 1
ATOM 1008 O O . TRP A 1 131 ? -5.527 -7.797 -8.102 1 98.75 131 TRP A O 1
ATOM 1018 N N . ASN A 1 132 ? -4.168 -7.672 -6.324 1 98.62 132 ASN A N 1
ATOM 1019 C CA . ASN A 1 132 ? -3.986 -9.117 -6.211 1 98.62 132 ASN A CA 1
ATOM 1020 C C . ASN A 1 132 ? -4.793 -9.688 -5.051 1 98.62 132 ASN A C 1
ATOM 1022 O O . ASN A 1 132 ? -4.441 -9.492 -3.885 1 98.62 132 ASN A O 1
ATOM 1026 N N . ILE A 1 133 ? -5.844 -10.398 -5.371 1 98.88 133 ILE A N 1
ATOM 1027 C CA . ILE A 1 133 ? -6.727 -10.953 -4.352 1 98.88 133 ILE A CA 1
ATOM 1028 C C . ILE A 1 133 ? -6.367 -12.422 -4.098 1 98.88 133 ILE A C 1
ATOM 1030 O O . ILE A 1 133 ? -6.211 -13.195 -5.043 1 98.88 133 ILE A O 1
ATOM 1034 N N . SER A 1 134 ? -6.273 -12.75 -2.828 1 98.88 134 SER A N 1
ATOM 1035 C CA . SER A 1 134 ? -5.738 -14.078 -2.549 1 98.88 134 SER A CA 1
ATOM 1036 C C . SER A 1 134 ? -6.383 -14.68 -1.309 1 98.88 134 SER A C 1
ATOM 1038 O O . SER A 1 134 ? -6.793 -13.961 -0.398 1 98.88 134 SER A O 1
ATOM 1040 N N . THR A 1 135 ? -6.547 -15.969 -1.253 1 98.81 135 THR A N 1
ATOM 1041 C CA . THR A 1 135 ? -6.754 -16.812 -0.081 1 98.81 135 THR A CA 1
ATOM 1042 C C . THR A 1 135 ? -5.598 -17.797 0.095 1 98.81 135 THR A C 1
ATOM 1044 O O . THR A 1 135 ? -5.23 -18.5 -0.841 1 98.81 135 THR A O 1
ATOM 1047 N N . HIS A 1 136 ? -4.996 -17.734 1.257 1 98.62 136 HIS A N 1
ATOM 1048 C CA . HIS A 1 136 ? -3.936 -18.703 1.533 1 98.62 136 HIS A CA 1
ATOM 1049 C C . HIS A 1 136 ? -4.504 -20.094 1.737 1 98.62 136 HIS A C 1
ATOM 1051 O O . HIS A 1 136 ? -5.445 -20.281 2.51 1 98.62 136 HIS A O 1
ATOM 1057 N N . ILE A 1 137 ? -3.928 -21.125 1.075 1 98.25 137 ILE A N 1
ATOM 1058 C CA . ILE A 1 137 ? -4.586 -22.422 1.093 1 98.25 137 ILE A CA 1
ATOM 1059 C C . ILE A 1 137 ? -3.572 -23.5 1.446 1 98.25 137 ILE A C 1
ATOM 1061 O O . ILE A 1 137 ? -3.941 -24.656 1.673 1 98.25 137 ILE A O 1
ATOM 1065 N N . GLU A 1 138 ? -2.35 -23.172 1.413 1 97.5 138 GLU A N 1
ATOM 1066 C CA . GLU A 1 138 ? -1.315 -24.156 1.711 1 97.5 138 GLU A CA 1
ATOM 1067 C C . GLU A 1 138 ? -0.115 -23.5 2.395 1 97.5 138 GLU A C 1
ATOM 1069 O O . GLU A 1 138 ? 0.394 -22.484 1.931 1 97.5 138 GLU A O 1
ATOM 1074 N N . ASP A 1 139 ? 0.276 -24.141 3.514 1 96.62 139 ASP A N 1
ATOM 1075 C CA . ASP A 1 139 ? 1.516 -23.703 4.156 1 96.62 139 ASP A CA 1
ATOM 1076 C C . ASP A 1 139 ? 2.727 -24.391 3.518 1 96.62 139 ASP A C 1
ATOM 1078 O O . ASP A 1 139 ? 2.814 -25.609 3.494 1 96.62 139 ASP A O 1
ATOM 1082 N N . LEU A 1 140 ? 3.586 -23.625 3.02 1 96.31 140 LEU A N 1
ATOM 1083 C CA . LEU A 1 140 ? 4.797 -24.125 2.381 1 96.31 140 LEU A CA 1
ATOM 1084 C C . LEU A 1 140 ? 6.035 -23.453 2.973 1 96.31 140 LEU A C 1
ATOM 1086 O O . LEU A 1 140 ? 5.996 -22.281 3.354 1 96.31 140 LEU A O 1
ATOM 1090 N N . SER A 1 141 ? 7.098 -24.234 3.053 1 95 141 SER A N 1
ATOM 1091 C CA . SER A 1 141 ? 8.383 -23.625 3.391 1 95 141 SER A CA 1
ATOM 1092 C C . SER A 1 141 ? 8.938 -22.828 2.221 1 95 141 SER A C 1
ATOM 1094 O O . SER A 1 141 ? 8.516 -23.016 1.076 1 95 141 SER A O 1
ATOM 1096 N N . ASP A 1 142 ? 9.852 -21.938 2.523 1 93.62 142 ASP A N 1
ATOM 1097 C CA . ASP A 1 142 ? 10.508 -21.188 1.457 1 93.62 142 ASP A CA 1
ATOM 1098 C C . ASP A 1 142 ? 11.164 -22.125 0.448 1 93.62 142 ASP A C 1
ATOM 1100 O O . ASP A 1 142 ? 11.156 -21.859 -0.754 1 93.62 142 ASP A O 1
ATOM 1104 N N . GLU A 1 143 ? 11.781 -23.156 0.985 1 94.56 143 GLU A N 1
ATOM 1105 C CA . GLU A 1 143 ? 12.438 -24.141 0.122 1 94.56 143 GLU A CA 1
ATOM 1106 C C . GLU A 1 143 ? 11.445 -24.797 -0.829 1 94.56 143 GLU A C 1
ATOM 1108 O O . GLU A 1 143 ? 11.734 -24.969 -2.014 1 94.56 143 GLU A O 1
ATOM 1113 N N . GLU A 1 144 ? 10.328 -25.203 -0.299 1 96.44 144 GLU A N 1
ATOM 1114 C CA . GLU A 1 144 ? 9.281 -25.797 -1.13 1 96.44 144 GLU A CA 1
ATOM 1115 C C . GLU A 1 144 ? 8.82 -24.828 -2.213 1 96.44 144 GLU A C 1
ATOM 1117 O O . GLU A 1 144 ? 8.625 -25.219 -3.365 1 96.44 144 GLU A O 1
ATOM 1122 N N . ILE A 1 145 ? 8.641 -23.609 -1.866 1 95.88 145 ILE A N 1
ATOM 1123 C CA . ILE A 1 145 ? 8.195 -22.594 -2.811 1 95.88 145 ILE A CA 1
ATOM 1124 C C . ILE A 1 145 ? 9.234 -22.422 -3.92 1 95.88 145 ILE A C 1
ATOM 1126 O O . ILE A 1 145 ? 8.883 -22.375 -5.102 1 95.88 145 ILE A O 1
ATOM 1130 N N . ARG A 1 146 ? 10.477 -22.359 -3.562 1 92.69 146 ARG A N 1
ATOM 1131 C CA . ARG A 1 146 ? 11.555 -22.203 -4.539 1 92.69 146 ARG A CA 1
ATOM 1132 C C . ARG A 1 146 ? 11.602 -23.391 -5.496 1 92.69 146 ARG A C 1
ATOM 1134 O O . ARG A 1 146 ? 11.828 -23.219 -6.695 1 92.69 146 ARG A O 1
ATOM 1141 N N . LYS A 1 147 ? 11.414 -24.578 -4.988 1 94.06 147 LYS A N 1
ATOM 1142 C CA . LYS A 1 147 ? 11.406 -25.781 -5.812 1 94.06 147 LYS A CA 1
ATOM 1143 C C . LYS A 1 147 ? 10.258 -25.75 -6.82 1 94.06 147 LYS A C 1
ATOM 1145 O O . LYS A 1 147 ? 10.453 -26.031 -8 1 94.06 147 LYS A O 1
ATOM 1150 N N . ARG A 1 148 ? 9.109 -25.391 -6.305 1 95.31 148 ARG A N 1
ATOM 1151 C CA . ARG A 1 148 ? 7.949 -25.312 -7.188 1 95.31 148 ARG A CA 1
ATOM 1152 C C . ARG A 1 148 ? 8.133 -24.234 -8.242 1 95.31 148 ARG A C 1
ATOM 1154 O O . ARG A 1 148 ? 7.727 -24.406 -9.391 1 95.31 148 ARG A O 1
ATOM 1161 N N . ALA A 1 149 ? 8.695 -23.109 -7.812 1 92.38 149 ALA A N 1
ATOM 1162 C CA . ALA A 1 149 ? 8.984 -22.047 -8.766 1 92.38 149 ALA A CA 1
ATOM 1163 C C . ALA A 1 149 ? 9.93 -22.547 -9.859 1 92.38 149 ALA A C 1
ATOM 1165 O O . ALA A 1 149 ? 9.711 -22.266 -11.047 1 92.38 149 ALA A O 1
ATOM 1166 N N . ALA A 1 150 ? 11.016 -23.219 -9.438 1 89.5 150 ALA A N 1
ATOM 1167 C CA . ALA A 1 150 ? 11.992 -23.734 -10.391 1 89.5 150 ALA A CA 1
ATOM 1168 C C . ALA A 1 150 ? 11.336 -24.672 -11.398 1 89.5 150 ALA A C 1
ATOM 1170 O O . ALA A 1 150 ? 11.664 -24.656 -12.586 1 89.5 150 ALA A O 1
ATOM 1171 N N . GLU A 1 151 ? 10.422 -25.469 -10.945 1 90.38 151 GLU A N 1
ATOM 1172 C CA . GLU A 1 151 ? 9.711 -26.406 -11.812 1 90.38 151 GLU A CA 1
ATOM 1173 C C . GLU A 1 151 ? 8.82 -25.672 -12.805 1 90.38 151 GLU A C 1
ATOM 1175 O O . GLU A 1 151 ? 8.68 -26.094 -13.953 1 90.38 151 GLU A O 1
ATOM 1180 N N . LEU A 1 152 ? 8.258 -24.609 -12.367 1 86.12 152 LEU A N 1
ATOM 1181 C CA . LEU A 1 152 ? 7.34 -23.844 -13.195 1 86.12 152 LEU A CA 1
ATOM 1182 C C . LEU A 1 152 ? 8.102 -23.016 -14.227 1 86.12 152 LEU A C 1
ATOM 1184 O O . LEU A 1 152 ? 7.676 -22.906 -15.383 1 86.12 152 LEU A O 1
ATOM 1188 N N . PHE A 1 153 ? 9.203 -22.344 -13.805 1 80.69 153 PHE A N 1
ATOM 1189 C CA . PHE A 1 153 ? 9.891 -21.391 -14.68 1 80.69 153 PHE A CA 1
ATOM 1190 C C . PHE A 1 153 ? 11 -22.078 -15.461 1 80.69 153 PHE A C 1
ATOM 1192 O O . PHE A 1 153 ? 11.531 -21.516 -16.422 1 80.69 153 PHE A O 1
ATOM 1199 N N . SER A 1 154 ? 11.711 -23.188 -14.953 1 69.5 154 SER A N 1
ATOM 1200 C CA . SER A 1 154 ? 12.68 -23.969 -15.727 1 69.5 154 SER A CA 1
ATOM 1201 C C . SER A 1 154 ? 12.008 -24.641 -16.922 1 69.5 154 SER A C 1
ATOM 1203 O O . SER A 1 154 ? 12.656 -24.891 -17.938 1 69.5 154 SER A O 1
ATOM 1205 N N . LYS A 1 155 ? 10.82 -25.188 -16.844 1 58.22 155 LYS A N 1
ATOM 1206 C CA . LYS A 1 155 ? 10.172 -25.875 -17.953 1 58.22 155 LYS A CA 1
ATOM 1207 C C . LYS A 1 155 ? 9.984 -24.938 -19.141 1 58.22 155 LYS A C 1
ATOM 1209 O O . LYS A 1 155 ? 9.508 -25.344 -20.203 1 58.22 155 LYS A O 1
ATOM 1214 N N . LYS A 1 156 ? 10.125 -23.672 -19.016 1 48.34 156 LYS A N 1
ATOM 1215 C CA . LYS A 1 156 ? 9.992 -22.875 -20.234 1 48.34 156 LYS A CA 1
ATOM 1216 C C . LYS A 1 156 ? 11.352 -22.656 -20.891 1 48.34 156 LYS A C 1
ATOM 1218 O O . LYS A 1 156 ? 12.344 -22.406 -20.219 1 48.34 156 LYS A O 1
ATOM 1223 N N . MET B 1 1 ? -3.123 -34.031 12.734 1 41.41 1 MET B N 1
ATOM 1224 C CA . MET B 1 1 ? -4.102 -33.5 11.789 1 41.41 1 MET B CA 1
ATOM 1225 C C . MET B 1 1 ? -3.668 -32.125 11.258 1 41.41 1 MET B C 1
ATOM 1227 O O . MET B 1 1 ? -3.318 -31.25 12.031 1 41.41 1 MET B O 1
ATOM 1231 N N . SER B 1 2 ? -3.102 -32.062 10.094 1 53.09 2 SER B N 1
ATOM 1232 C CA . SER B 1 2 ? -2.373 -30.891 9.633 1 53.09 2 SER B CA 1
ATOM 1233 C C . SER B 1 2 ? -3.256 -29.656 9.672 1 53.09 2 SER B C 1
ATOM 1235 O O . SER B 1 2 ? -4.402 -29.688 9.219 1 53.09 2 SER B O 1
ATOM 1237 N N . LYS B 1 3 ? -3.145 -28.812 10.594 1 67.81 3 LYS B N 1
ATOM 1238 C CA . LYS B 1 3 ? -3.971 -27.625 10.844 1 67.81 3 LYS B CA 1
ATOM 1239 C C . LYS B 1 3 ? -4.242 -26.875 9.547 1 67.81 3 LYS B C 1
ATOM 1241 O O . LYS B 1 3 ? -3.328 -26.641 8.75 1 67.81 3 LYS B O 1
ATOM 1246 N N . LYS B 1 4 ? -5.504 -26.984 9.156 1 85.5 4 LYS B N 1
ATOM 1247 C CA . LYS B 1 4 ? -5.93 -26.219 7.984 1 85.5 4 LYS B CA 1
ATOM 1248 C C . LYS B 1 4 ? -5.344 -24.812 8 1 85.5 4 LYS B C 1
ATOM 1250 O O . LYS B 1 4 ? -5.383 -24.125 9.031 1 85.5 4 LYS B O 1
ATOM 1255 N N . PRO B 1 5 ? -4.707 -24.438 6.953 1 91.81 5 PRO B N 1
ATOM 1256 C CA . PRO B 1 5 ? -4.133 -23.094 6.914 1 91.81 5 PRO B CA 1
ATOM 1257 C C . PRO B 1 5 ? -5.18 -22 7.109 1 91.81 5 PRO B C 1
ATOM 1259 O O . PRO B 1 5 ? -6.344 -22.188 6.758 1 91.81 5 PRO B O 1
ATOM 1262 N N . THR B 1 6 ? -4.754 -20.938 7.75 1 94.75 6 THR B N 1
ATOM 1263 C CA . THR B 1 6 ? -5.617 -19.766 7.832 1 94.75 6 THR B CA 1
ATOM 1264 C C . THR B 1 6 ? -5.633 -19.016 6.504 1 94.75 6 THR B C 1
ATOM 1266 O O . THR B 1 6 ? -4.625 -18.969 5.793 1 94.75 6 THR B O 1
ATOM 1269 N N . ALA B 1 7 ? -6.738 -18.375 6.164 1 96.62 7 ALA B N 1
ATOM 1270 C CA . ALA B 1 7 ? -6.922 -17.688 4.891 1 96.62 7 ALA B CA 1
ATOM 1271 C C . ALA B 1 7 ? -5.93 -16.531 4.746 1 96.62 7 ALA B C 1
ATOM 1273 O O . ALA B 1 7 ? -5.559 -16.172 3.631 1 96.62 7 ALA B O 1
ATOM 1274 N N . ILE B 1 8 ? -5.637 -15.891 5.766 1 96.38 8 ILE B N 1
ATOM 1275 C CA . ILE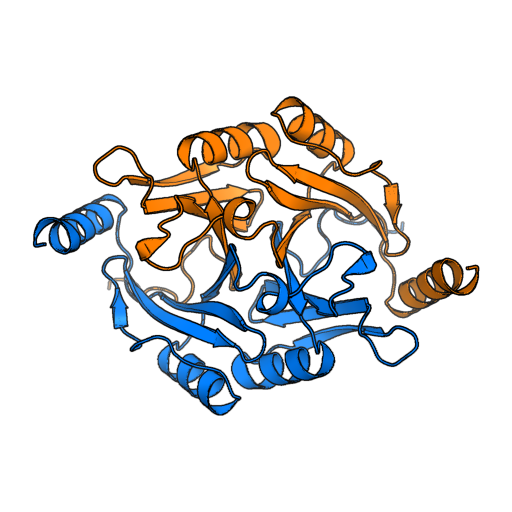 B 1 8 ? -4.555 -14.914 5.832 1 96.38 8 ILE B CA 1
ATOM 1276 C C . ILE B 1 8 ? -3.363 -15.508 6.578 1 96.38 8 ILE B C 1
ATOM 1278 O O . ILE B 1 8 ? -3.459 -15.82 7.77 1 96.38 8 ILE B O 1
ATOM 1282 N N . PRO B 1 9 ? -2.281 -15.703 5.949 1 95.38 9 PRO B N 1
ATOM 1283 C CA . PRO B 1 9 ? -1.16 -16.375 6.613 1 95.38 9 PRO B CA 1
ATOM 1284 C C . PRO B 1 9 ? -0.589 -15.562 7.773 1 95.38 9 PRO B C 1
ATOM 1286 O O . PRO B 1 9 ? -0.7 -14.336 7.781 1 95.38 9 PRO B O 1
ATOM 1289 N N . PRO B 1 10 ? -0.008 -16.234 8.727 1 92.5 10 PRO B N 1
ATOM 1290 C CA . PRO B 1 10 ? 0.593 -15.516 9.859 1 92.5 10 PRO B CA 1
ATOM 1291 C C . PRO B 1 10 ? 1.591 -14.453 9.414 1 92.5 10 PRO B C 1
ATOM 1293 O O . PRO B 1 10 ? 2.361 -14.672 8.477 1 92.5 10 PRO B O 1
ATOM 1296 N N . GLY B 1 11 ? 1.508 -13.305 10.055 1 94.25 11 GLY B N 1
ATOM 1297 C CA . GLY B 1 11 ? 2.436 -12.227 9.75 1 94.25 11 GLY B CA 1
ATOM 1298 C C . GLY B 1 11 ? 1.894 -11.25 8.727 1 94.25 11 GLY B C 1
ATOM 1299 O O . GLY B 1 11 ? 2.432 -10.148 8.562 1 94.25 11 GLY B O 1
ATOM 1300 N N . TYR B 1 12 ? 0.856 -11.648 8.039 1 97.25 12 TYR B N 1
ATOM 1301 C CA . TYR B 1 12 ? 0.208 -10.766 7.078 1 97.25 12 TYR B CA 1
ATOM 1302 C C . TYR B 1 12 ? -1.04 -10.125 7.672 1 97.25 12 TYR B C 1
ATOM 1304 O O . TYR B 1 12 ? -1.624 -10.656 8.625 1 97.25 12 TYR B O 1
ATOM 1312 N N . HIS B 1 13 ? -1.322 -9.031 7.18 1 98 13 HIS B N 1
ATOM 1313 C CA . HIS B 1 13 ? -2.635 -8.422 7.363 1 98 13 HIS B CA 1
ATOM 1314 C C . HIS B 1 13 ? -3.477 -8.539 6.098 1 98 13 HIS B C 1
ATOM 1316 O O . HIS B 1 13 ? -3.062 -9.18 5.125 1 98 13 HIS B O 1
ATOM 1322 N N . SER B 1 14 ? -4.652 -7.961 6.102 1 98.56 14 SER B N 1
ATOM 1323 C CA . SER B 1 14 ? -5.527 -8.039 4.938 1 98.56 14 SER B CA 1
ATOM 1324 C C . SER B 1 14 ? -4.891 -7.379 3.719 1 98.56 14 SER B C 1
ATOM 1326 O O . SER B 1 14 ? -5.043 -7.859 2.594 1 98.56 14 SER B O 1
ATOM 1328 N N . ILE B 1 15 ? -4.137 -6.289 3.939 1 98.75 15 ILE B N 1
ATOM 1329 C CA . ILE B 1 15 ? -3.613 -5.527 2.812 1 98.75 15 ILE B CA 1
ATOM 1330 C C . ILE B 1 15 ? -2.092 -5.43 2.914 1 98.75 15 ILE B C 1
ATOM 1332 O O . ILE B 1 15 ? -1.554 -5.137 3.984 1 98.75 15 ILE B O 1
ATOM 1336 N N . THR B 1 16 ? -1.42 -5.688 1.854 1 98.81 16 THR B N 1
ATOM 1337 C CA . THR B 1 16 ? 0.023 -5.539 1.697 1 98.81 16 THR B CA 1
ATOM 1338 C C . THR B 1 16 ? 0.357 -4.879 0.362 1 98.81 16 THR B C 1
ATOM 1340 O O . THR B 1 16 ? -0.022 -5.387 -0.698 1 98.81 16 THR B O 1
ATOM 1343 N N . PRO B 1 17 ? 1.024 -3.766 0.389 1 98.88 17 PRO B N 1
ATOM 1344 C CA . PRO B 1 17 ? 1.428 -3.195 -0.899 1 98.88 17 PRO B CA 1
ATOM 1345 C C . PRO B 1 17 ? 2.553 -3.984 -1.566 1 98.88 17 PRO B C 1
ATOM 1347 O O . PRO B 1 17 ? 3.443 -4.496 -0.884 1 98.88 17 PRO B O 1
ATOM 1350 N N . TYR B 1 18 ? 2.484 -4.07 -2.881 1 98.75 18 TYR B N 1
ATOM 1351 C CA . TYR B 1 18 ? 3.473 -4.707 -3.746 1 98.75 18 TYR B CA 1
ATOM 1352 C C . TYR B 1 18 ? 4.141 -3.68 -4.652 1 98.75 18 TYR B C 1
ATOM 1354 O O . TYR B 1 18 ? 3.516 -3.16 -5.582 1 98.75 18 TYR B O 1
ATOM 1362 N N . LEU B 1 19 ? 5.395 -3.432 -4.438 1 98.69 19 LEU B N 1
ATOM 1363 C CA . LEU B 1 19 ? 6.117 -2.361 -5.117 1 98.69 19 LEU B CA 1
ATOM 1364 C C . LEU B 1 19 ? 6.984 -2.922 -6.238 1 98.69 19 LEU B C 1
ATOM 1366 O O . LEU B 1 19 ? 7.711 -3.898 -6.043 1 98.69 19 LEU B O 1
ATOM 1370 N N . PHE B 1 20 ? 6.938 -2.293 -7.367 1 98.12 20 PHE B N 1
ATOM 1371 C CA . PHE B 1 20 ? 7.879 -2.57 -8.445 1 98.12 20 PHE B CA 1
ATOM 1372 C C . PHE B 1 20 ? 8.969 -1.502 -8.508 1 98.12 20 PHE B C 1
ATOM 1374 O O . PHE B 1 20 ? 8.672 -0.307 -8.422 1 98.12 20 PHE B O 1
ATOM 1381 N N . VAL B 1 21 ? 10.18 -1.976 -8.672 1 97.62 21 VAL B N 1
ATOM 1382 C CA . VAL B 1 21 ? 11.305 -1.055 -8.688 1 97.62 21 VAL B CA 1
ATOM 1383 C C . VAL B 1 21 ? 12.305 -1.48 -9.766 1 97.62 21 VAL B C 1
ATOM 1385 O O . VAL B 1 21 ? 12.258 -2.611 -10.25 1 97.62 21 VAL B O 1
ATOM 1388 N N . ASN B 1 22 ? 13.25 -0.65 -10.281 1 92.38 22 ASN B N 1
ATOM 1389 C CA . ASN B 1 22 ? 14.297 -0.977 -11.25 1 92.38 22 ASN B CA 1
ATOM 1390 C C . ASN B 1 22 ? 15.461 -1.711 -10.594 1 92.38 22 ASN B C 1
ATOM 1392 O O . ASN B 1 22 ? 16.141 -2.498 -11.242 1 92.38 22 ASN B O 1
ATOM 1396 N N . GLU B 1 23 ? 15.789 -1.698 -9.414 1 93.75 23 GLU B N 1
ATOM 1397 C CA . GLU B 1 23 ? 16.891 -2.311 -8.68 1 93.75 23 GLU B CA 1
ATOM 1398 C C . GLU B 1 23 ? 16.438 -2.785 -7.301 1 93.75 23 GLU B C 1
ATOM 1400 O O . GLU B 1 23 ? 16.828 -2.213 -6.281 1 93.75 23 GLU B O 1
ATOM 1405 N N . ALA B 1 24 ? 15.859 -3.965 -7.371 1 97.62 24 ALA B N 1
ATOM 1406 C CA . ALA B 1 24 ? 15.203 -4.441 -6.16 1 97.62 24 ALA B CA 1
ATOM 1407 C C . ALA B 1 24 ? 16.219 -4.758 -5.066 1 97.62 24 ALA B C 1
ATOM 1409 O O . ALA B 1 24 ? 15.961 -4.535 -3.883 1 97.62 24 ALA B O 1
ATOM 1410 N N . THR B 1 25 ? 17.375 -5.309 -5.449 1 97.56 25 THR B N 1
ATOM 1411 C CA . THR B 1 25 ? 18.406 -5.605 -4.461 1 97.56 25 THR B CA 1
ATOM 1412 C C . THR B 1 25 ? 18.828 -4.336 -3.725 1 97.56 25 THR B C 1
ATOM 1414 O O . THR B 1 25 ? 18.922 -4.328 -2.496 1 97.56 25 THR B O 1
ATOM 1417 N N . LYS B 1 26 ? 19.062 -3.268 -4.438 1 98 26 LYS B N 1
ATOM 1418 C CA . LYS B 1 26 ? 19.438 -1.991 -3.828 1 98 26 LYS B CA 1
ATOM 1419 C C . LYS B 1 26 ? 18.281 -1.433 -2.994 1 98 26 LYS B C 1
ATOM 1421 O O . LYS B 1 26 ? 18.5 -0.813 -1.953 1 98 26 LYS B O 1
ATOM 1426 N N . ALA B 1 27 ? 17.062 -1.619 -3.5 1 98.5 27 ALA B N 1
ATOM 1427 C CA . ALA B 1 27 ? 15.898 -1.154 -2.758 1 98.5 27 ALA B CA 1
ATOM 1428 C C . ALA B 1 27 ? 15.797 -1.845 -1.399 1 98.5 27 ALA B C 1
ATOM 1430 O O . ALA B 1 27 ? 15.547 -1.194 -0.383 1 98.5 27 ALA B O 1
ATOM 1431 N N . ILE B 1 28 ? 15.984 -3.154 -1.403 1 98.56 28 ILE B N 1
ATOM 1432 C CA . ILE B 1 28 ? 15.938 -3.928 -0.168 1 98.56 28 ILE B CA 1
ATOM 1433 C C . ILE B 1 28 ? 16.953 -3.377 0.823 1 98.56 28 ILE B C 1
ATOM 1435 O O . ILE B 1 28 ? 16.641 -3.141 1.99 1 98.56 28 ILE B O 1
ATOM 1439 N N . GLU B 1 29 ? 18.141 -3.125 0.374 1 98.69 29 GLU B N 1
ATOM 1440 C CA . GLU B 1 29 ? 19.188 -2.58 1.241 1 98.69 29 GLU B CA 1
ATOM 1441 C C . GLU B 1 29 ? 18.812 -1.194 1.755 1 98.69 29 GLU B C 1
ATOM 1443 O O . GLU B 1 29 ? 19.031 -0.875 2.922 1 98.69 29 GLU B O 1
ATOM 1448 N N . TYR B 1 30 ? 18.266 -0.381 0.875 1 98.88 30 TYR B N 1
ATOM 1449 C CA . TYR B 1 30 ? 17.812 0.939 1.301 1 98.88 30 TYR B CA 1
ATOM 1450 C C . TYR B 1 30 ? 16.766 0.829 2.402 1 98.88 30 TYR B C 1
ATOM 1452 O O . TYR B 1 30 ? 16.859 1.523 3.418 1 98.88 30 TYR B O 1
ATOM 1460 N N . TYR B 1 31 ? 15.727 0.001 2.191 1 98.88 31 TYR B N 1
ATOM 1461 C CA . TYR B 1 31 ? 14.633 -0.105 3.148 1 98.88 31 TYR B CA 1
ATOM 1462 C C . TYR B 1 31 ? 15.125 -0.649 4.484 1 98.88 31 TYR B C 1
ATOM 1464 O O . TYR B 1 31 ? 14.594 -0.294 5.539 1 98.88 31 TYR B O 1
ATOM 1472 N N . LYS B 1 32 ? 16.156 -1.567 4.477 1 98.81 32 LYS B N 1
ATOM 1473 C CA . LYS B 1 32 ? 16.781 -2.004 5.715 1 98.81 32 LYS B CA 1
ATOM 1474 C C . LYS B 1 32 ? 17.391 -0.822 6.469 1 98.81 32 LYS B C 1
ATOM 1476 O O . LYS B 1 32 ? 17.141 -0.647 7.664 1 98.81 32 LYS B O 1
ATOM 1481 N N . LYS B 1 33 ? 18.125 -0.021 5.773 1 98.75 33 LYS B N 1
ATOM 1482 C CA . LYS B 1 33 ? 18.828 1.104 6.383 1 98.75 33 LYS B CA 1
ATOM 1483 C C . LYS B 1 33 ? 17.844 2.209 6.785 1 98.75 33 LYS B C 1
ATOM 1485 O O . LYS B 1 33 ? 17.969 2.793 7.863 1 98.75 33 LYS B O 1
ATOM 1490 N N . ALA B 1 34 ? 16.938 2.516 5.961 1 98.81 34 ALA B N 1
ATOM 1491 C CA . ALA B 1 34 ? 16.062 3.672 6.121 1 98.81 34 ALA B CA 1
ATOM 1492 C C . ALA B 1 34 ? 14.992 3.408 7.18 1 98.81 34 ALA B C 1
ATOM 1494 O O . ALA B 1 34 ? 14.688 4.281 7.992 1 98.81 34 ALA B O 1
ATOM 1495 N N . PHE B 1 35 ? 14.414 2.168 7.121 1 98.75 35 PHE B N 1
ATOM 1496 C CA . PHE B 1 35 ? 13.203 1.932 7.902 1 98.75 35 PHE B CA 1
ATOM 1497 C C . PHE B 1 35 ? 13.391 0.748 8.844 1 98.75 35 PHE B C 1
ATOM 1499 O O . PHE B 1 35 ? 12.453 0.353 9.547 1 98.75 35 PHE B O 1
ATOM 1506 N N . GLY B 1 36 ? 14.531 0.139 8.852 1 98.5 36 GLY B N 1
ATOM 1507 C CA . GLY B 1 36 ? 14.75 -1.048 9.664 1 98.5 36 GLY B CA 1
ATOM 1508 C C . GLY B 1 36 ? 14.023 -2.271 9.141 1 98.5 36 GLY B C 1
ATOM 1509 O O . GLY B 1 36 ? 13.617 -3.137 9.914 1 98.5 36 GLY B O 1
ATOM 1510 N N . ALA B 1 37 ? 13.836 -2.305 7.879 1 98.75 37 ALA B N 1
ATOM 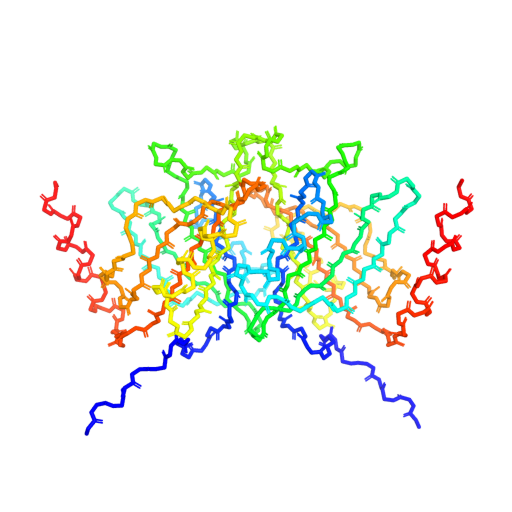1511 C CA . ALA B 1 37 ? 13.133 -3.426 7.258 1 98.75 37 ALA B CA 1
ATOM 1512 C C . ALA B 1 37 ? 13.883 -4.734 7.488 1 98.75 37 ALA B C 1
ATOM 1514 O O . ALA B 1 37 ? 15.117 -4.766 7.461 1 98.75 37 ALA B O 1
ATOM 1515 N N . GLU B 1 38 ? 13.133 -5.773 7.73 1 98.69 38 GLU B N 1
ATOM 1516 C CA . GLU B 1 38 ? 13.664 -7.129 7.828 1 98.69 38 GLU B CA 1
ATOM 1517 C C . GLU B 1 38 ? 13.273 -7.965 6.609 1 98.69 38 GLU B C 1
ATOM 1519 O O . GLU B 1 38 ? 12.086 -8.141 6.328 1 98.69 38 GLU B O 1
ATOM 1524 N N . GLU B 1 39 ? 14.25 -8.461 5.918 1 98.12 39 GLU B N 1
ATOM 1525 C CA . GLU B 1 39 ? 13.984 -9.32 4.77 1 98.12 39 GLU B CA 1
ATOM 1526 C C . GLU B 1 39 ? 13.539 -10.703 5.215 1 98.12 39 GLU B C 1
ATOM 1528 O O . GLU B 1 39 ? 14.25 -11.391 5.953 1 98.12 39 GLU B O 1
ATOM 1533 N N . GLU B 1 40 ? 12.406 -11.117 4.723 1 97.44 40 GLU B N 1
ATOM 1534 C CA . GLU B 1 40 ? 11.867 -12.391 5.184 1 97.44 40 GLU B CA 1
ATOM 1535 C C . GLU B 1 40 ? 11.883 -13.438 4.066 1 97.44 40 GLU B C 1
ATOM 1537 O O . GLU B 1 40 ? 11.891 -14.641 4.332 1 97.44 40 GLU B O 1
ATOM 1542 N N . MET B 1 41 ? 11.867 -13 2.865 1 95.62 41 MET B N 1
ATOM 1543 C CA . MET B 1 41 ? 11.844 -13.883 1.703 1 95.62 41 MET B CA 1
ATOM 1544 C C . MET B 1 41 ? 12.438 -13.195 0.48 1 95.62 41 MET B C 1
ATOM 1546 O O . MET B 1 41 ? 12.25 -11.984 0.298 1 95.62 41 MET B O 1
ATOM 1550 N N . ARG B 1 42 ? 13.117 -13.922 -0.317 1 95.12 42 ARG B N 1
ATOM 1551 C CA . ARG B 1 42 ? 13.641 -13.422 -1.588 1 95.12 42 ARG B CA 1
ATOM 1552 C C . ARG B 1 42 ? 13.68 -14.539 -2.629 1 95.12 42 ARG B C 1
ATOM 1554 O O . ARG B 1 42 ? 14.125 -15.656 -2.336 1 95.12 42 ARG B O 1
ATOM 1561 N N . MET B 1 43 ? 13.125 -14.266 -3.678 1 94.56 43 MET B N 1
ATOM 1562 C CA . MET B 1 43 ? 13.219 -15.148 -4.836 1 94.56 43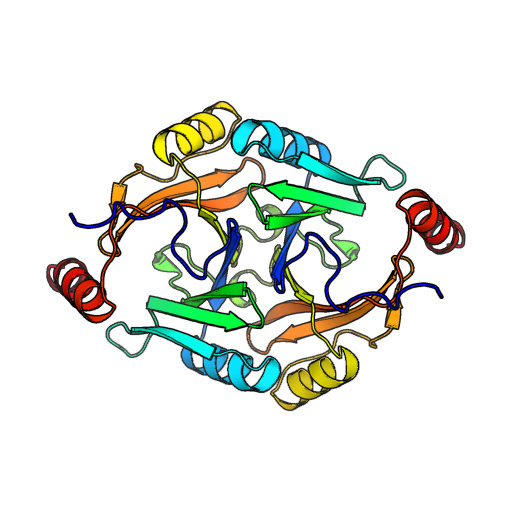 MET B CA 1
ATOM 1563 C C . MET B 1 43 ? 13.953 -14.469 -5.984 1 94.56 43 MET B C 1
ATOM 1565 O O . MET B 1 43 ? 13.43 -13.539 -6.598 1 94.56 43 MET B O 1
ATOM 1569 N N . GLU B 1 44 ? 15.07 -14.992 -6.273 1 91.06 44 GLU B N 1
ATOM 1570 C CA . GLU B 1 44 ? 15.891 -14.438 -7.348 1 91.06 44 GLU B CA 1
ATOM 1571 C C . GLU B 1 44 ? 15.656 -15.172 -8.664 1 91.06 44 GLU B C 1
ATOM 1573 O O . GLU B 1 44 ? 15.43 -16.391 -8.664 1 91.06 44 GLU B O 1
ATOM 1578 N N . MET B 1 45 ? 15.664 -14.438 -9.672 1 84.62 45 MET B N 1
ATOM 1579 C CA . MET B 1 45 ? 15.578 -14.992 -11.023 1 84.62 45 MET B CA 1
ATOM 1580 C C . MET B 1 45 ? 16.953 -15.07 -11.672 1 84.62 45 MET B C 1
ATOM 1582 O O . MET B 1 45 ? 17.906 -14.461 -11.172 1 84.62 45 MET B O 1
ATOM 1586 N N . PRO B 1 46 ? 16.906 -15.922 -12.734 1 80.06 46 PRO B N 1
ATOM 1587 C CA . PRO B 1 46 ? 18.156 -15.914 -13.477 1 80.06 46 PRO B CA 1
ATOM 1588 C C . PRO B 1 46 ? 18.578 -14.516 -13.93 1 80.06 46 PRO B C 1
ATOM 1590 O O . PRO B 1 46 ? 17.734 -13.711 -14.32 1 80.06 46 PRO B O 1
ATOM 1593 N N . GLY B 1 47 ? 19.906 -14.141 -13.82 1 83.5 47 GLY B N 1
ATOM 1594 C CA . GLY B 1 47 ? 20.406 -12.836 -14.211 1 83.5 47 GLY B CA 1
ATOM 1595 C C . GLY B 1 47 ? 20.5 -11.859 -13.055 1 83.5 47 GLY B C 1
ATOM 1596 O O . GLY B 1 47 ? 20.906 -10.711 -13.234 1 83.5 47 GLY B O 1
ATOM 1597 N N . GLY B 1 48 ? 20.016 -12.281 -11.961 1 87.06 48 GLY B N 1
ATOM 1598 C CA . GLY B 1 48 ? 20.219 -11.469 -10.773 1 87.06 48 GLY B CA 1
ATOM 1599 C C . GLY B 1 48 ? 19.016 -10.617 -10.406 1 87.06 48 GLY B C 1
ATOM 1600 O O . GLY B 1 48 ? 19 -9.969 -9.359 1 87.06 48 GLY B O 1
ATOM 1601 N N . LYS B 1 49 ? 18.047 -10.609 -11.25 1 91.75 49 LYS B N 1
ATOM 1602 C CA . LYS B 1 49 ? 16.828 -9.875 -10.938 1 91.75 49 LYS B CA 1
ATOM 1603 C C . LYS B 1 49 ? 16.047 -10.547 -9.812 1 91.75 49 LYS B C 1
ATOM 1605 O O . LYS B 1 49 ? 16.062 -11.773 -9.688 1 91.75 49 LYS B O 1
ATOM 1610 N N . ILE B 1 50 ? 15.438 -9.734 -9.016 1 95.94 50 ILE B N 1
ATOM 1611 C CA . ILE B 1 50 ? 14.57 -10.258 -7.969 1 95.94 50 ILE B CA 1
ATOM 1612 C C . ILE B 1 50 ? 13.148 -10.406 -8.5 1 95.94 50 ILE B C 1
ATOM 1614 O O . ILE B 1 50 ? 12.492 -9.422 -8.852 1 95.94 50 ILE B O 1
ATOM 1618 N N . GLY B 1 51 ? 12.68 -11.633 -8.523 1 94.81 51 GLY B N 1
ATOM 1619 C CA . GLY B 1 51 ? 11.32 -11.898 -8.953 1 94.81 51 GLY B CA 1
ATOM 1620 C C . GLY B 1 51 ? 10.281 -11.617 -7.879 1 94.81 51 GLY B C 1
ATOM 1621 O O . GLY B 1 51 ? 9.125 -11.32 -8.188 1 94.81 51 GLY B O 1
ATOM 1622 N N . HIS B 1 52 ? 10.703 -11.758 -6.648 1 96.88 52 HIS B N 1
ATOM 1623 C CA . HIS B 1 52 ? 9.812 -11.531 -5.512 1 96.88 52 HIS B CA 1
ATOM 1624 C C . HIS B 1 52 ? 10.609 -11.391 -4.219 1 96.88 52 HIS B C 1
ATOM 1626 O O . HIS B 1 52 ? 11.578 -12.117 -3.998 1 96.88 52 HIS B O 1
ATOM 1632 N N . ALA B 1 53 ? 10.219 -10.469 -3.4 1 98.06 53 ALA B N 1
ATOM 1633 C CA . ALA B 1 53 ? 10.781 -10.328 -2.059 1 98.06 53 ALA B CA 1
ATOM 1634 C C . ALA B 1 53 ? 9.719 -9.844 -1.074 1 98.06 53 ALA B C 1
ATOM 1636 O O . ALA B 1 53 ? 8.758 -9.172 -1.465 1 98.06 53 ALA B O 1
ATOM 1637 N N . GLU B 1 54 ? 9.859 -10.188 0.152 1 98.44 54 GLU B N 1
ATOM 1638 C CA . GLU B 1 54 ? 9 -9.742 1.245 1 98.44 54 GLU B CA 1
ATOM 1639 C C . GLU B 1 54 ? 9.828 -9.141 2.381 1 98.44 54 GLU B C 1
ATOM 1641 O O . GLU B 1 54 ? 10.789 -9.75 2.852 1 98.44 54 GLU B O 1
ATOM 1646 N N . LEU B 1 55 ? 9.461 -7.949 2.764 1 98.81 55 LEU B N 1
ATOM 1647 C CA . LEU B 1 55 ? 10.102 -7.242 3.867 1 98.81 55 LEU B CA 1
ATOM 1648 C C . LEU B 1 55 ? 9.094 -6.922 4.965 1 98.81 55 LEU B C 1
ATOM 1650 O O . LEU B 1 55 ? 7.945 -6.566 4.68 1 98.81 55 LEU B O 1
ATOM 1654 N N . LYS B 1 56 ? 9.539 -7.031 6.16 1 98.81 56 LYS B N 1
ATOM 1655 C CA . LYS B 1 56 ? 8.742 -6.582 7.301 1 98.81 56 LYS B CA 1
ATOM 1656 C C . LYS B 1 56 ? 9.227 -5.223 7.797 1 98.81 56 LYS B C 1
ATOM 1658 O O . LYS B 1 56 ? 10.414 -5.023 8.031 1 98.81 56 LYS B O 1
ATOM 1663 N N . ILE B 1 57 ? 8.391 -4.27 7.898 1 98.56 57 ILE B N 1
ATOM 1664 C CA . ILE B 1 57 ? 8.617 -2.955 8.484 1 98.56 57 ILE B CA 1
ATOM 1665 C C . ILE B 1 57 ? 7.602 -2.703 9.594 1 98.56 57 ILE B C 1
ATOM 1667 O O . ILE B 1 57 ? 6.398 -2.627 9.336 1 98.56 57 ILE B O 1
ATOM 1671 N N . GLY B 1 58 ? 8.062 -2.512 10.852 1 97.94 58 GLY B N 1
ATOM 1672 C CA . GLY B 1 58 ? 7.117 -2.514 11.953 1 97.94 58 GLY B CA 1
ATOM 1673 C C . GLY B 1 58 ? 6.297 -3.787 12.039 1 97.94 58 GLY B C 1
ATOM 1674 O O . GLY B 1 58 ? 6.852 -4.887 12.062 1 97.94 58 GLY B O 1
ATOM 1675 N N . ASP B 1 59 ? 5.031 -3.682 12.039 1 97.94 59 ASP B N 1
ATOM 1676 C CA . ASP B 1 59 ? 4.199 -4.875 12.141 1 97.94 59 ASP B CA 1
ATOM 1677 C C . ASP B 1 59 ? 3.561 -5.215 10.789 1 97.94 59 ASP B C 1
ATOM 1679 O O . ASP B 1 59 ? 2.586 -5.973 10.734 1 97.94 59 ASP B O 1
ATOM 1683 N N . SER B 1 60 ? 4.023 -4.617 9.734 1 98.5 60 SER B N 1
ATOM 1684 C CA . S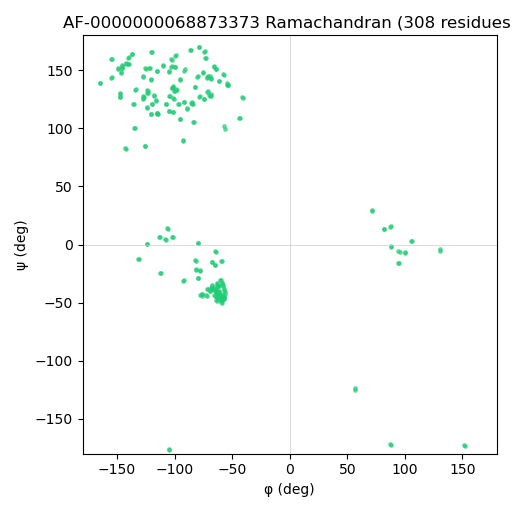ER B 1 60 ? 3.445 -4.82 8.406 1 98.5 60 SER B CA 1
ATOM 1685 C C . SER B 1 60 ? 4.477 -5.387 7.441 1 98.5 60 SER B C 1
ATOM 1687 O O . SER B 1 60 ? 5.676 -5.375 7.727 1 98.5 60 SER B O 1
ATOM 1689 N N . LYS B 1 61 ? 3.975 -5.871 6.332 1 98.31 61 LYS B N 1
ATOM 1690 C CA . LYS B 1 61 ? 4.832 -6.34 5.246 1 98.31 61 LYS B CA 1
ATOM 1691 C C . LYS B 1 61 ? 4.656 -5.477 3.998 1 98.31 61 LYS B C 1
ATOM 1693 O O . LYS B 1 61 ? 3.578 -4.926 3.764 1 98.31 61 LYS B O 1
ATOM 1698 N N . ILE B 1 62 ? 5.723 -5.398 3.283 1 98.75 62 ILE B N 1
ATOM 1699 C CA . ILE B 1 62 ? 5.648 -5.016 1.876 1 98.75 62 ILE B CA 1
ATOM 1700 C C . ILE B 1 62 ? 6.254 -6.121 1.012 1 98.75 62 ILE B C 1
ATOM 1702 O O . ILE B 1 62 ? 7.117 -6.871 1.468 1 98.75 62 ILE B O 1
ATOM 1706 N N . MET B 1 63 ? 5.738 -6.18 -0.191 1 98.62 63 MET B N 1
ATOM 1707 C CA . MET B 1 63 ? 6.316 -7.031 -1.228 1 98.62 63 MET B CA 1
ATOM 1708 C C . MET B 1 63 ? 6.984 -6.191 -2.311 1 98.62 63 MET B C 1
ATOM 1710 O O . MET B 1 63 ? 6.637 -5.027 -2.502 1 98.62 63 MET B O 1
ATOM 1714 N N . LEU B 1 64 ? 7.938 -6.832 -2.926 1 97.75 64 LEU B N 1
ATOM 1715 C CA . LEU B 1 64 ? 8.758 -6.082 -3.869 1 97.75 6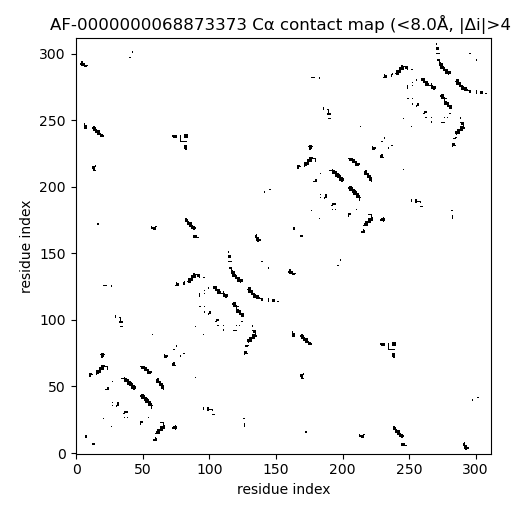4 LEU B CA 1
ATOM 1716 C C . LEU B 1 64 ? 9.25 -6.98 -5 1 97.75 64 LEU B C 1
ATOM 1718 O O . LEU B 1 64 ? 9.445 -8.18 -4.805 1 97.75 64 LEU B O 1
ATOM 1722 N N . ALA B 1 65 ? 9.461 -6.414 -6.137 1 97.62 65 ALA B N 1
ATOM 1723 C CA . ALA B 1 65 ? 10.109 -7.082 -7.262 1 97.62 65 ALA B CA 1
ATOM 1724 C C . ALA B 1 65 ? 10.766 -6.074 -8.195 1 97.62 65 ALA B C 1
ATOM 1726 O O . ALA B 1 65 ? 10.43 -4.891 -8.188 1 97.62 65 ALA B O 1
ATOM 1727 N N . ASP B 1 66 ? 11.68 -6.547 -8.961 1 97 66 ASP B N 1
ATOM 1728 C CA . ASP B 1 66 ? 12.164 -5.766 -10.102 1 97 66 ASP B CA 1
ATOM 1729 C C . ASP B 1 66 ? 11.055 -5.547 -11.125 1 97 66 ASP B C 1
ATOM 1731 O O . ASP B 1 66 ? 10.102 -6.328 -11.195 1 97 66 ASP B O 1
ATOM 1735 N N . GLU B 1 67 ? 11.164 -4.453 -11.828 1 93.06 67 GLU B N 1
ATOM 1736 C CA . GLU B 1 67 ? 10.203 -4.262 -12.914 1 93.06 67 GLU B CA 1
ATOM 1737 C C . GLU B 1 67 ? 10.438 -5.266 -14.039 1 93.06 67 GLU B C 1
ATOM 1739 O O . GLU B 1 67 ? 11.578 -5.641 -14.32 1 93.06 67 GLU B O 1
ATOM 1744 N N . PHE B 1 68 ? 9.398 -5.711 -14.594 1 90.81 68 PHE B N 1
ATOM 1745 C CA . PHE B 1 68 ? 9.336 -6.504 -15.812 1 90.81 68 PHE B CA 1
ATOM 1746 C C . PHE B 1 68 ? 8.398 -5.859 -16.828 1 90.81 68 PHE B C 1
ATOM 1748 O O . PHE B 1 68 ? 7.254 -6.293 -16.984 1 90.81 68 PHE B O 1
ATOM 1755 N N . PRO B 1 69 ? 8.945 -4.949 -17.547 1 86.5 69 PRO B N 1
ATOM 1756 C CA . PRO B 1 69 ? 8.078 -4.156 -18.422 1 86.5 69 PRO B CA 1
ATOM 1757 C C . PRO B 1 69 ? 7.312 -5.008 -19.422 1 86.5 69 PRO B C 1
ATOM 1759 O O . PRO B 1 69 ? 6.176 -4.688 -19.781 1 86.5 69 PRO B O 1
ATOM 1762 N N . GLU B 1 70 ? 7.941 -6.031 -19.812 1 83.88 70 GLU B N 1
ATOM 1763 C CA . GLU B 1 70 ? 7.312 -6.914 -20.797 1 83.88 70 GLU B CA 1
ATOM 1764 C C . GLU B 1 70 ? 6.07 -7.582 -20.219 1 83.88 70 GLU B C 1
ATOM 1766 O O . GLU B 1 70 ? 5.207 -8.055 -20.969 1 83.88 70 GLU B O 1
ATOM 1771 N N . MET B 1 71 ? 5.969 -7.566 -18.906 1 84.5 71 MET B N 1
ATOM 1772 C CA . MET B 1 71 ? 4.812 -8.164 -18.234 1 84.5 71 MET B CA 1
ATOM 1773 C C . MET B 1 71 ? 3.9 -7.082 -17.672 1 84.5 71 MET B C 1
ATOM 1775 O O . MET B 1 71 ? 3 -7.379 -16.875 1 84.5 71 MET B O 1
ATOM 1779 N N . GLY B 1 72 ? 4.254 -5.816 -17.953 1 85.5 72 GLY B N 1
ATOM 1780 C CA . GLY B 1 72 ? 3.438 -4.715 -17.469 1 85.5 72 GLY B CA 1
ATOM 1781 C C . GLY B 1 72 ? 3.828 -4.246 -16.078 1 85.5 72 GLY B C 1
ATOM 1782 O O . GLY B 1 72 ? 3.172 -3.379 -15.508 1 85.5 72 GLY B O 1
ATOM 1783 N N . ALA B 1 73 ? 4.766 -4.855 -15.523 1 90.88 73 ALA B N 1
ATOM 1784 C CA . ALA B 1 73 ? 5.309 -4.445 -14.227 1 90.88 73 ALA B CA 1
ATOM 1785 C C . ALA B 1 73 ? 6.352 -3.346 -14.398 1 90.88 73 ALA B C 1
ATOM 1787 O O . ALA B 1 73 ? 7.48 -3.615 -14.812 1 90.88 73 ALA B O 1
ATOM 1788 N N . ARG B 1 74 ? 5.941 -2.154 -14.055 1 94.31 74 ARG B N 1
ATOM 1789 C CA . ARG B 1 74 ? 6.812 -1.009 -14.289 1 94.31 74 ARG B CA 1
ATOM 1790 C C . ARG B 1 74 ? 7.039 -0.222 -13.008 1 94.31 74 ARG B C 1
ATOM 1792 O O . ARG B 1 74 ? 6.188 -0.217 -12.117 1 94.31 74 ARG B O 1
ATOM 1799 N N . SER B 1 75 ? 8.18 0.393 -12.945 1 96.25 75 SER B N 1
ATOM 1800 C CA . SER B 1 75 ? 8.57 1.186 -11.789 1 96.25 75 SER B CA 1
ATOM 1801 C C . SER B 1 75 ? 8.047 2.613 -11.891 1 96.25 75 SER B C 1
ATOM 1803 O O . SER B 1 75 ? 7.59 3.037 -12.953 1 96.25 75 SER B O 1
ATOM 1805 N N . PRO B 1 76 ? 8.109 3.377 -10.758 1 95.94 76 PRO B N 1
ATOM 1806 C CA . PRO B 1 76 ? 7.695 4.781 -10.812 1 95.94 76 PRO B CA 1
ATOM 1807 C C . PRO B 1 76 ? 8.484 5.586 -11.844 1 95.94 76 PRO B C 1
ATOM 1809 O O . PRO B 1 76 ? 7.938 6.488 -12.477 1 95.94 76 PRO B O 1
ATOM 1812 N N . ARG B 1 77 ? 9.711 5.289 -12.008 1 93.56 77 ARG B N 1
ATOM 1813 C CA . ARG B 1 77 ? 10.539 6.016 -12.969 1 93.56 77 ARG B CA 1
ATOM 1814 C C . ARG B 1 77 ? 10.031 5.82 -14.391 1 93.56 77 ARG B C 1
ATOM 1816 O O . ARG B 1 77 ? 10.047 6.758 -15.195 1 93.56 77 ARG B O 1
ATOM 1823 N N . THR B 1 78 ? 9.656 4.672 -14.648 1 92.12 78 THR B N 1
ATOM 1824 C CA . THR B 1 78 ? 9.141 4.367 -15.977 1 92.12 78 THR B CA 1
ATOM 1825 C C . THR B 1 78 ? 7.805 5.074 -16.219 1 92.12 78 THR B C 1
ATOM 1827 O O . THR B 1 78 ? 7.566 5.613 -17.297 1 92.12 78 THR B O 1
ATOM 1830 N N . TYR B 1 79 ? 6.934 5.172 -15.234 1 93.06 79 TYR B N 1
ATOM 1831 C CA . TYR B 1 79 ? 5.629 5.812 -15.359 1 93.06 79 TYR B CA 1
ATOM 1832 C C . TYR B 1 79 ? 5.75 7.324 -15.234 1 93.06 79 TYR B C 1
ATOM 1834 O O . TYR B 1 79 ? 4.887 8.07 -15.711 1 93.06 79 TYR B O 1
ATOM 1842 N N . GLY B 1 80 ? 6.82 7.797 -14.609 1 92.06 80 GLY B N 1
ATOM 1843 C CA . GLY B 1 80 ? 6.977 9.203 -14.281 1 92.06 80 GLY B CA 1
ATOM 1844 C C . GLY B 1 80 ? 6.379 9.562 -12.93 1 92.06 80 GLY B C 1
ATOM 1845 O O . GLY B 1 80 ? 6.098 10.734 -12.664 1 92.06 80 GLY B O 1
ATOM 1846 N N . GLY B 1 81 ? 6.109 8.617 -12.125 1 94.06 81 GLY B N 1
ATOM 1847 C CA . GLY B 1 81 ? 5.531 8.789 -10.797 1 94.06 81 GLY B CA 1
ATOM 1848 C C . GLY B 1 81 ? 4.695 7.605 -10.352 1 94.06 81 GLY B C 1
ATOM 1849 O O . GLY B 1 81 ? 4.75 6.535 -10.961 1 94.06 81 GLY B O 1
ATOM 1850 N N . SER B 1 82 ? 4.051 7.777 -9.266 1 96.56 82 SER B N 1
ATOM 1851 C CA . SER B 1 82 ? 3.219 6.719 -8.703 1 96.56 82 SER B CA 1
ATOM 1852 C C . SER B 1 82 ? 1.864 7.254 -8.258 1 96.56 82 SER B C 1
ATOM 1854 O O . SER B 1 82 ? 1.79 8.273 -7.574 1 96.56 82 SER B O 1
ATOM 1856 N N . PRO B 1 83 ? 0.813 6.59 -8.602 1 97.75 83 PRO B N 1
ATOM 1857 C CA . PRO B 1 83 ? -0.517 6.949 -8.102 1 97.75 83 PRO B CA 1
ATOM 1858 C C . PRO B 1 83 ? -0.777 6.43 -6.691 1 97.75 83 PRO B C 1
ATOM 1860 O O . PRO B 1 83 ? -1.887 6.574 -6.172 1 97.75 83 PRO B O 1
ATOM 1863 N N . VAL B 1 84 ? 0.152 5.773 -6.078 1 98.5 84 VAL B N 1
ATOM 1864 C CA . VAL B 1 84 ? 0.047 5.242 -4.723 1 98.5 84 VAL B CA 1
ATOM 1865 C C . VAL B 1 84 ? 1.234 5.715 -3.887 1 98.5 84 VAL B C 1
ATOM 1867 O O . VAL B 1 84 ? 2.385 5.625 -4.32 1 98.5 84 VAL B O 1
ATOM 1870 N N . THR B 1 85 ? 0.991 6.328 -2.766 1 98.06 85 THR B N 1
ATOM 1871 C CA . THR B 1 85 ? 2.029 6.566 -1.77 1 98.06 85 THR B CA 1
ATOM 1872 C C . THR B 1 85 ? 1.909 5.574 -0.615 1 98.06 85 THR B C 1
ATOM 1874 O O . THR B 1 85 ? 0.843 4.996 -0.395 1 98.06 85 THR B O 1
ATOM 1877 N N . ILE B 1 86 ? 2.998 5.309 0.026 1 98.75 86 ILE B N 1
ATOM 1878 C CA . ILE B 1 86 ? 3.014 4.391 1.161 1 98.75 86 ILE B CA 1
ATOM 1879 C C . ILE B 1 86 ? 3.057 5.188 2.465 1 98.75 86 ILE B C 1
ATOM 1881 O O . ILE B 1 86 ? 4.02 5.914 2.725 1 98.75 86 ILE B O 1
ATOM 1885 N N . HIS B 1 87 ? 2.012 5.094 3.238 1 98.88 87 HIS B N 1
ATOM 1886 C CA . HIS B 1 87 ? 1.99 5.723 4.555 1 98.88 87 HIS B CA 1
ATOM 1887 C C . HIS B 1 87 ? 2.613 4.812 5.609 1 98.88 87 HIS B C 1
ATOM 1889 O O . HIS B 1 87 ? 2.184 3.668 5.781 1 98.88 87 HIS B O 1
ATOM 1895 N N . LEU B 1 88 ? 3.625 5.285 6.273 1 98.88 88 LEU B N 1
ATOM 1896 C CA . LEU B 1 88 ? 4.371 4.516 7.266 1 98.88 88 LEU B CA 1
ATOM 1897 C C . LEU B 1 88 ? 4.316 5.195 8.633 1 98.88 88 LEU B C 1
ATOM 1899 O O . LEU B 1 88 ? 4.871 6.285 8.805 1 98.88 88 LEU B O 1
ATOM 1903 N N . TYR B 1 89 ? 3.648 4.598 9.586 1 98.88 89 TYR B N 1
ATOM 1904 C CA . TYR B 1 89 ? 3.705 5.062 10.969 1 98.88 89 TYR B CA 1
ATOM 1905 C C . TYR B 1 89 ? 4.945 4.527 11.672 1 98.88 89 TYR B C 1
ATOM 1907 O O . TYR B 1 89 ? 5.27 3.342 11.562 1 98.88 89 TYR B O 1
ATOM 1915 N N . VAL B 1 90 ? 5.586 5.391 12.391 1 98.75 90 VAL B N 1
ATOM 1916 C CA . VAL B 1 90 ? 6.789 5.031 13.133 1 98.75 90 VAL B CA 1
ATOM 1917 C C . VAL B 1 90 ? 6.738 5.664 14.523 1 98.75 90 VAL B C 1
ATOM 1919 O O . VAL B 1 90 ? 5.926 6.555 14.781 1 98.75 90 VAL B O 1
ATOM 1922 N N . GLU B 1 91 ? 7.566 5.195 15.43 1 98.19 91 GLU B N 1
ATOM 1923 C CA . GLU B 1 91 ? 7.602 5.703 16.797 1 98.19 91 GLU B CA 1
ATOM 1924 C C . GLU B 1 91 ? 8.148 7.129 16.844 1 98.19 91 GLU B C 1
ATOM 1926 O O . GLU B 1 91 ? 7.684 7.953 17.625 1 98.19 91 GLU B O 1
ATOM 1931 N N . ASP B 1 92 ? 9.125 7.391 16.078 1 98.5 92 ASP B N 1
ATOM 1932 C CA . ASP B 1 92 ? 9.797 8.688 16.031 1 98.5 92 ASP B CA 1
ATOM 1933 C C . ASP B 1 92 ? 10.039 9.125 14.594 1 98.5 92 ASP B C 1
ATOM 1935 O O . ASP B 1 92 ? 11.047 8.766 13.984 1 98.5 92 ASP B O 1
ATOM 1939 N N . VAL B 1 93 ? 9.18 9.992 14.141 1 98.81 93 VAL B N 1
ATOM 1940 C CA . VAL B 1 93 ? 9.188 10.352 12.727 1 98.81 93 VAL B CA 1
ATOM 1941 C C . VAL B 1 93 ? 10.422 11.195 12.414 1 98.81 93 VAL B C 1
ATOM 1943 O O . VAL B 1 93 ? 11 11.086 11.328 1 98.81 93 VAL B O 1
ATOM 1946 N N . ASP B 1 94 ? 10.828 12.07 13.258 1 98.75 94 ASP B N 1
ATOM 1947 C CA . ASP B 1 94 ? 12 12.906 13.008 1 98.75 94 ASP B CA 1
ATOM 1948 C C . ASP B 1 94 ? 13.258 12.047 12.828 1 98.75 94 ASP B C 1
ATOM 1950 O O . ASP B 1 94 ? 14.023 12.258 11.891 1 98.75 94 ASP B O 1
ATOM 1954 N N . LYS B 1 95 ? 13.406 11.133 13.695 1 98.69 95 LYS B N 1
ATOM 1955 C CA . LYS B 1 95 ? 14.547 10.227 13.617 1 98.69 95 LYS B CA 1
ATOM 1956 C C . LYS B 1 95 ? 14.492 9.383 12.344 1 98.69 95 LYS B C 1
ATOM 1958 O O . LYS B 1 95 ? 15.492 9.234 11.648 1 98.69 95 LYS B O 1
ATOM 1963 N N . THR B 1 96 ? 13.344 8.805 12.078 1 98.75 96 THR B N 1
ATOM 1964 C CA . THR B 1 96 ? 13.188 7.938 10.914 1 98.75 96 THR B CA 1
ATOM 1965 C C . THR B 1 96 ? 13.414 8.719 9.625 1 98.75 96 THR B C 1
ATOM 1967 O O . THR B 1 96 ? 14.047 8.219 8.695 1 98.75 96 THR B O 1
ATOM 1970 N N . ALA B 1 97 ? 12.844 9.898 9.547 1 98.75 97 ALA B N 1
ATOM 1971 C CA . ALA B 1 97 ? 13.031 10.734 8.367 1 98.75 97 ALA B CA 1
ATOM 1972 C C . ALA B 1 97 ? 14.516 11.016 8.133 1 98.75 97 ALA B C 1
ATOM 1974 O O . ALA B 1 97 ? 15.008 10.891 7.012 1 98.75 97 ALA B O 1
ATOM 1975 N N . GLN B 1 98 ? 15.195 11.391 9.172 1 98.62 98 GLN B N 1
ATOM 1976 C CA . GLN B 1 98 ? 16.625 11.664 9.047 1 98.62 98 GLN B CA 1
ATOM 1977 C C . GLN B 1 98 ? 17.375 10.414 8.617 1 98.62 98 GLN B C 1
ATOM 1979 O O . GLN B 1 98 ? 18.266 10.484 7.762 1 98.62 98 GLN B O 1
ATOM 1984 N N . GLN B 1 99 ? 17.062 9.328 9.219 1 98.69 99 GLN B N 1
ATOM 1985 C CA . GLN B 1 99 ? 17.672 8.047 8.867 1 98.69 99 GLN B CA 1
ATOM 1986 C C . GLN B 1 99 ? 17.453 7.719 7.395 1 98.69 99 GLN B C 1
ATOM 1988 O O . GLN B 1 99 ? 18.359 7.234 6.715 1 98.69 99 GLN B O 1
ATOM 1993 N N . ALA B 1 100 ? 16.25 7.906 6.918 1 98.88 100 ALA B N 1
ATOM 1994 C CA . ALA B 1 100 ? 15.906 7.633 5.527 1 98.88 100 ALA B CA 1
ATOM 1995 C C . ALA B 1 100 ? 16.656 8.555 4.578 1 98.88 100 ALA B C 1
ATOM 1997 O O . ALA B 1 100 ? 17.094 8.133 3.498 1 98.88 100 ALA B O 1
ATOM 1998 N N . VAL B 1 101 ? 16.797 9.797 4.945 1 98.81 101 VAL B N 1
ATOM 1999 C CA . VAL B 1 101 ? 17.562 10.742 4.145 1 98.81 101 VAL B CA 1
ATOM 2000 C C . VAL B 1 101 ? 19.047 10.336 4.125 1 98.81 101 VAL B C 1
ATOM 2002 O O . VAL B 1 101 ? 19.672 10.32 3.068 1 98.81 101 VAL B O 1
ATOM 2005 N N . ASN B 1 102 ? 19.562 9.953 5.266 1 98.75 102 ASN B N 1
ATOM 2006 C CA . ASN B 1 102 ? 20.938 9.5 5.355 1 98.75 102 ASN B CA 1
ATOM 2007 C C . ASN B 1 102 ? 21.188 8.273 4.473 1 98.75 102 ASN B C 1
ATOM 2009 O O . ASN B 1 102 ? 22.281 8.102 3.938 1 98.75 102 ASN B O 1
ATOM 2013 N N . ALA B 1 103 ? 20.188 7.52 4.32 1 98.81 103 ALA B N 1
ATOM 2014 C CA . ALA B 1 103 ? 20.312 6.297 3.531 1 98.81 103 ALA B CA 1
ATOM 2015 C C . ALA B 1 103 ? 20.203 6.598 2.039 1 98.81 103 ALA B C 1
ATOM 2017 O O . ALA B 1 103 ? 20.438 5.723 1.204 1 98.81 103 ALA B O 1
ATOM 2018 N N . GLY B 1 104 ? 19.75 7.781 1.706 1 98.69 104 GLY B N 1
ATOM 2019 C CA . GLY B 1 104 ? 19.75 8.148 0.298 1 98.69 104 GLY B CA 1
ATOM 2020 C C . GLY B 1 104 ? 18.406 8.703 -0.165 1 98.69 104 GLY B C 1
ATOM 2021 O O . GLY B 1 104 ? 18.281 9.117 -1.317 1 98.69 104 GLY B O 1
ATOM 2022 N N . GLY B 1 105 ? 17.391 8.711 0.711 1 98.75 105 GLY B N 1
ATOM 2023 C CA . GLY B 1 105 ? 16.094 9.289 0.361 1 98.75 105 GLY B CA 1
ATOM 2024 C C . GLY B 1 105 ? 16.109 10.805 0.352 1 98.75 105 GLY B C 1
ATOM 2025 O O . GLY B 1 105 ? 17.078 11.43 0.798 1 98.75 105 GLY B O 1
ATOM 2026 N N . LYS B 1 106 ? 15.031 11.336 -0.247 1 98.56 106 LYS B N 1
ATOM 2027 C CA . LYS B 1 106 ? 14.859 12.789 -0.309 1 98.56 106 LYS B CA 1
ATOM 2028 C C . LYS B 1 106 ? 13.586 13.219 0.398 1 98.56 106 LYS B C 1
ATOM 2030 O O . LYS B 1 106 ? 12.484 12.812 0.013 1 98.56 106 LYS B O 1
ATOM 2035 N N . LEU B 1 107 ? 13.695 14.016 1.352 1 98.25 107 LEU B N 1
ATOM 2036 C CA . LEU B 1 107 ? 12.547 14.602 2.039 1 98.25 107 LEU B CA 1
ATOM 2037 C C . LEU B 1 107 ? 11.953 15.75 1.23 1 98.25 107 LEU B C 1
ATOM 2039 O O . LEU B 1 107 ? 12.68 16.641 0.795 1 98.25 107 LEU B O 1
ATOM 2043 N N . LYS B 1 108 ? 10.609 15.625 1.015 1 96.19 108 LYS B N 1
ATOM 2044 C CA . LYS B 1 108 ? 9.906 16.703 0.331 1 96.19 108 LYS B CA 1
ATOM 2045 C C . LYS B 1 108 ? 9.328 17.703 1.329 1 96.19 108 LYS B C 1
ATOM 2047 O O . LYS B 1 108 ? 8.203 17.531 1.805 1 96.19 108 LYS B O 1
ATOM 2052 N N . GLY B 1 109 ? 10.086 18.734 1.688 1 94.31 109 GLY B N 1
ATOM 2053 C CA . GLY B 1 109 ? 9.68 19.672 2.719 1 94.31 109 GLY B CA 1
ATOM 2054 C C . GLY B 1 109 ? 10.07 19.234 4.117 1 94.31 109 GLY B C 1
ATOM 2055 O O . GLY B 1 109 ? 10.727 18.203 4.289 1 94.31 109 GLY B O 1
ATOM 2056 N N . LYS B 1 110 ? 9.617 19.906 5.141 1 97.06 110 LYS B N 1
ATOM 2057 C CA . LYS B 1 110 ? 9.961 19.641 6.531 1 97.06 110 LYS B CA 1
ATOM 2058 C C . LYS B 1 110 ? 8.969 18.672 7.172 1 97.06 110 LYS B C 1
ATOM 2060 O O . LYS B 1 110 ? 7.816 18.594 6.734 1 97.06 110 LYS B O 1
ATOM 2065 N N . VAL B 1 111 ? 9.5 17.891 8.125 1 98.69 111 VAL B N 1
ATOM 2066 C CA . VAL B 1 111 ? 8.586 17.188 9.023 1 98.69 111 VAL B CA 1
ATOM 2067 C C . VAL B 1 111 ? 7.867 18.188 9.922 1 98.69 111 VAL B C 1
ATOM 2069 O O . VAL B 1 111 ? 8.5 19.047 10.555 1 98.69 111 VAL B O 1
ATOM 2072 N N . GLU B 1 112 ? 6.484 18.094 9.938 1 98.5 112 GLU B N 1
ATOM 2073 C CA . GLU B 1 112 ? 5.715 19.094 10.664 1 98.5 112 GLU B CA 1
ATOM 2074 C C . GLU B 1 112 ? 4.512 18.469 11.367 1 98.5 112 GLU B C 1
ATOM 2076 O O . GLU B 1 112 ? 4.059 17.391 10.984 1 98.5 112 GLU B O 1
ATOM 2081 N N . ASN B 1 113 ? 4.105 19.188 12.391 1 98.38 113 ASN B N 1
ATOM 2082 C CA . ASN B 1 113 ? 2.816 18.828 12.977 1 98.38 113 ASN B CA 1
ATOM 2083 C C . ASN B 1 113 ? 1.662 19.172 12.039 1 98.38 113 ASN B C 1
ATOM 2085 O O . ASN B 1 113 ? 1.588 20.281 11.508 1 98.38 113 ASN B O 1
ATOM 2089 N N . GLN B 1 114 ? 0.828 18.203 11.812 1 97.5 114 GLN B N 1
ATOM 2090 C CA . GLN B 1 114 ? -0.262 18.359 10.859 1 97.5 114 GLN B CA 1
ATOM 2091 C C . GLN B 1 114 ? -1.587 18.609 11.57 1 97.5 114 GLN B C 1
ATOM 2093 O O . GLN B 1 114 ? -1.77 18.188 12.719 1 97.5 114 GLN B O 1
ATOM 2098 N N . PHE B 1 115 ? -2.572 19.172 10.93 1 96.38 115 PHE B N 1
ATOM 2099 C CA . PHE B 1 115 ? -3.846 19.594 11.508 1 96.38 115 PHE B CA 1
ATOM 2100 C C . PHE B 1 115 ? -4.664 18.375 11.945 1 96.38 115 PHE B C 1
ATOM 2102 O O . PHE B 1 115 ? -5.617 18.5 12.711 1 96.38 115 PHE B O 1
ATOM 2109 N N . TYR B 1 116 ? -4.254 17.203 11.453 1 96.75 116 TYR B N 1
ATOM 2110 C CA . TYR B 1 116 ? -5.066 16.016 11.711 1 96.75 116 TYR B CA 1
ATOM 2111 C C . TYR B 1 116 ? -4.461 15.172 12.828 1 96.75 116 TYR B C 1
ATOM 2113 O O . TYR B 1 116 ? -4.867 14.023 13.031 1 96.75 116 TYR B O 1
ATOM 2121 N N . GLY B 1 117 ? -3.416 15.609 13.516 1 97.75 117 GLY B N 1
ATOM 2122 C CA . GLY B 1 117 ? -2.957 14.992 14.75 1 97.75 117 GLY B CA 1
ATOM 2123 C C . GLY B 1 117 ? -1.685 14.18 14.578 1 97.75 117 GLY B C 1
ATOM 2124 O O . GLY B 1 117 ? -1.198 13.562 15.531 1 97.75 117 GLY B O 1
ATOM 2125 N N . ASP B 1 118 ? -1.107 14.156 13.414 1 98.31 118 ASP B N 1
ATOM 2126 C CA . ASP B 1 118 ? 0.171 13.492 1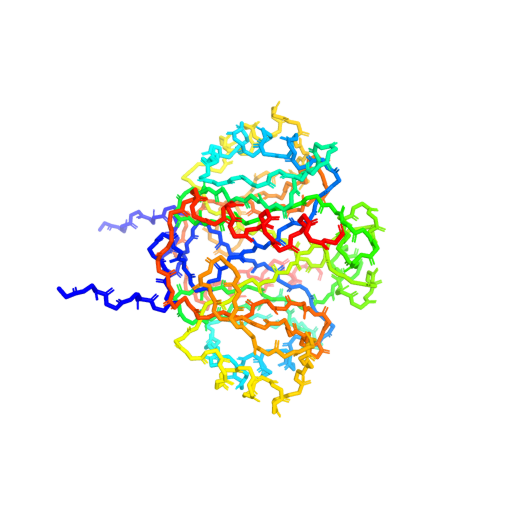3.18 1 98.31 118 ASP B CA 1
ATOM 2127 C C . ASP B 1 118 ? 1.302 14.508 13.047 1 98.31 118 ASP B C 1
ATOM 2129 O O . ASP B 1 118 ? 1.063 15.672 12.711 1 98.31 118 ASP B O 1
ATOM 2133 N N . ARG B 1 119 ? 2.453 14.156 13.438 1 98.75 119 ARG B N 1
ATOM 2134 C CA . ARG B 1 119 ? 3.678 14.742 12.906 1 98.75 119 ARG B CA 1
ATOM 2135 C C . ARG B 1 119 ? 4.199 13.945 11.719 1 98.75 119 ARG B C 1
ATOM 2137 O O . ARG B 1 119 ? 4.398 12.734 11.82 1 98.75 119 ARG B O 1
ATOM 2144 N N . SER B 1 120 ? 4.352 14.625 10.586 1 98.69 120 SER B N 1
ATOM 2145 C CA . SER B 1 120 ? 4.535 13.836 9.367 1 98.69 120 SER B CA 1
ATOM 2146 C C . SER B 1 120 ? 5.473 14.547 8.391 1 98.69 120 SER B C 1
ATOM 2148 O O . SER B 1 120 ? 5.605 15.773 8.43 1 98.69 120 SER B O 1
ATOM 2150 N N . GLY B 1 121 ? 6.113 13.734 7.559 1 98.44 121 GLY B N 1
ATOM 2151 C CA . GLY B 1 121 ? 6.891 14.18 6.41 1 98.44 121 GLY B CA 1
ATOM 2152 C C . GLY B 1 121 ? 6.711 13.297 5.191 1 98.44 121 GLY B C 1
ATOM 2153 O O . GLY B 1 121 ? 6.32 12.133 5.312 1 98.44 121 GLY B O 1
ATOM 2154 N N . THR B 1 122 ? 6.957 13.898 4.035 1 98.44 122 THR B N 1
ATOM 2155 C CA . THR B 1 122 ? 6.898 13.164 2.773 1 98.44 122 THR B CA 1
ATOM 2156 C C . THR B 1 122 ? 8.305 12.883 2.248 1 98.44 122 THR B C 1
ATOM 2158 O O . THR B 1 122 ? 9.125 13.789 2.133 1 98.44 122 THR B O 1
ATOM 2161 N N . LEU B 1 123 ? 8.562 11.664 1.952 1 98.56 123 LEU B N 1
ATOM 2162 C CA . LEU B 1 123 ? 9.875 11.188 1.524 1 98.56 123 LEU B CA 1
ATOM 2163 C C . LEU B 1 123 ? 9.789 10.508 0.162 1 98.56 123 LEU B C 1
ATOM 2165 O O . LEU B 1 123 ? 8.875 9.711 -0.083 1 98.56 123 LEU B O 1
ATOM 2169 N N . GLU B 1 124 ? 10.625 10.852 -0.76 1 98.31 124 GLU B N 1
ATOM 2170 C CA . GLU B 1 124 ? 10.852 10.07 -1.97 1 98.31 124 GLU B CA 1
ATOM 2171 C C . GLU B 1 124 ? 12.078 9.164 -1.817 1 98.31 124 GLU B C 1
ATOM 2173 O O . GLU B 1 124 ? 13.172 9.641 -1.53 1 98.31 124 GLU B O 1
ATOM 2178 N N . ASP B 1 125 ? 11.867 7.906 -1.955 1 98.56 125 ASP B N 1
ATOM 2179 C CA . ASP B 1 125 ? 13 7 -1.833 1 98.56 125 ASP B CA 1
ATOM 2180 C C . ASP B 1 125 ? 13.836 6.984 -3.115 1 98.56 125 ASP B C 1
ATOM 2182 O O . ASP B 1 125 ? 13.453 7.598 -4.113 1 98.56 125 ASP B O 1
ATOM 2186 N N . PRO B 1 126 ? 15.008 6.383 -3.166 1 98.31 126 PRO B N 1
ATOM 2187 C CA . PRO B 1 126 ? 15.898 6.422 -4.328 1 98.31 126 PRO B CA 1
ATOM 2188 C C . PRO B 1 126 ? 15.305 5.73 -5.551 1 98.31 126 PRO B C 1
ATOM 2190 O O . PRO B 1 126 ? 15.875 5.805 -6.645 1 98.31 126 PRO B O 1
ATOM 2193 N N . PHE B 1 127 ? 14.188 5.109 -5.445 1 98.12 127 PHE B N 1
ATOM 2194 C CA . PHE B 1 127 ? 13.562 4.344 -6.52 1 98.12 127 PHE B CA 1
ATOM 2195 C C . PHE B 1 127 ? 12.266 5.008 -6.973 1 98.12 127 PHE B C 1
ATOM 2197 O O . PHE B 1 127 ? 11.453 4.387 -7.652 1 98.12 127 PHE B O 1
ATOM 2204 N N . ALA B 1 128 ? 12.031 6.172 -6.441 1 97.44 128 ALA B N 1
ATOM 2205 C CA . ALA B 1 128 ? 11 7.113 -6.883 1 97.44 128 ALA B CA 1
ATOM 2206 C C . ALA B 1 128 ? 9.641 6.746 -6.305 1 97.44 128 ALA B C 1
ATOM 2208 O O . ALA B 1 128 ? 8.602 7.215 -6.793 1 97.44 128 ALA B O 1
ATOM 2209 N N . HIS B 1 129 ? 9.578 5.895 -5.344 1 98.38 129 HIS B N 1
ATOM 2210 C CA . HIS B 1 129 ? 8.359 5.742 -4.555 1 98.38 129 HIS B CA 1
ATOM 2211 C C . HIS B 1 129 ? 8.25 6.836 -3.496 1 98.38 129 HIS B C 1
ATOM 2213 O O . HIS B 1 129 ? 9.258 7.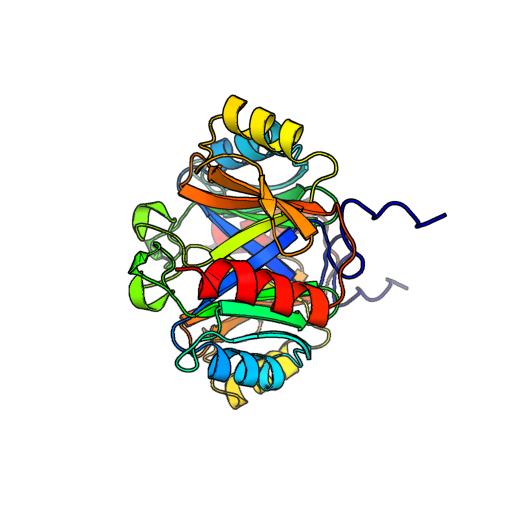25 -2.92 1 98.38 129 HIS B O 1
ATOM 2219 N N . THR B 1 130 ? 7.035 7.254 -3.254 1 98.06 130 THR B N 1
ATOM 2220 C CA . THR B 1 130 ? 6.777 8.266 -2.236 1 98.06 130 THR B CA 1
ATOM 2221 C C . THR B 1 130 ? 6.273 7.625 -0.947 1 98.06 130 THR B C 1
ATOM 2223 O O . THR B 1 130 ? 5.387 6.77 -0.979 1 98.06 130 THR B O 1
ATOM 2226 N N . TRP B 1 131 ? 6.844 8.016 0.165 1 98.75 131 TRP B N 1
ATOM 2227 C CA . TRP B 1 131 ? 6.465 7.578 1.505 1 98.75 131 TRP B CA 1
ATOM 2228 C C . TRP B 1 131 ? 5.984 8.758 2.346 1 98.75 131 TRP B C 1
ATOM 2230 O O . TRP B 1 131 ? 6.625 9.805 2.373 1 98.75 131 TRP B O 1
ATOM 2240 N N . ASN B 1 132 ? 4.824 8.602 2.934 1 98.62 132 ASN B N 1
ATOM 2241 C CA . ASN B 1 132 ? 4.414 9.492 4.02 1 98.62 132 ASN B CA 1
ATOM 2242 C C . ASN B 1 132 ? 4.738 8.891 5.383 1 98.62 132 ASN B C 1
ATOM 2244 O O . ASN B 1 132 ? 4.086 7.938 5.82 1 98.62 132 ASN B O 1
ATOM 2248 N N . ILE B 1 133 ? 5.719 9.453 6.035 1 98.88 133 ILE B N 1
ATOM 2249 C CA . ILE B 1 133 ? 6.156 8.938 7.328 1 98.88 133 ILE B CA 1
ATOM 2250 C C . ILE B 1 133 ? 5.539 9.766 8.453 1 98.88 133 ILE B C 1
ATOM 2252 O O . ILE B 1 133 ? 5.566 10.992 8.414 1 98.88 133 ILE B O 1
ATOM 2256 N N . SER B 1 134 ? 5.023 9.047 9.438 1 98.88 134 SER B N 1
ATOM 2257 C CA . SER B 1 134 ? 4.254 9.797 10.422 1 98.88 134 SER B CA 1
ATOM 2258 C C . SER B 1 134 ? 4.398 9.18 11.812 1 98.88 134 SER B C 1
ATOM 2260 O O . SER B 1 134 ? 4.609 7.973 11.945 1 98.88 134 SER B O 1
ATOM 2262 N N . THR B 1 135 ? 4.352 9.953 12.844 1 98.81 135 THR B N 1
ATOM 2263 C CA . THR B 1 135 ? 4.07 9.609 14.234 1 98.81 135 THR B CA 1
ATOM 2264 C C . THR B 1 135 ? 2.785 10.281 14.711 1 98.81 135 THR B C 1
ATOM 2266 O O . THR B 1 135 ? 2.623 11.5 14.562 1 98.81 135 THR B O 1
ATOM 2269 N N . HIS B 1 136 ? 1.876 9.477 15.188 1 98.62 136 HIS B N 1
ATOM 2270 C CA . HIS B 1 136 ? 0.656 10.047 15.742 1 98.62 136 HIS B CA 1
ATOM 2271 C C . HIS B 1 136 ? 0.929 10.742 17.078 1 98.62 136 HIS B C 1
ATOM 2273 O O . HIS B 1 136 ? 1.554 10.156 17.969 1 98.62 136 HIS B O 1
ATOM 2279 N N . ILE B 1 137 ? 0.444 11.977 17.25 1 98.25 137 ILE B N 1
ATOM 2280 C CA . ILE B 1 137 ? 0.874 12.727 18.422 1 98.25 137 ILE B CA 1
ATOM 2281 C C . ILE B 1 137 ? -0.342 13.32 19.125 1 98.25 137 ILE B C 1
ATOM 2283 O O . ILE B 1 137 ? -0.225 13.859 20.234 1 98.25 137 ILE B O 1
ATOM 2287 N N . GLU B 1 138 ? -1.438 13.289 18.484 1 97.5 138 GLU B N 1
ATOM 2288 C CA . GLU B 1 138 ? -2.643 13.859 19.078 1 97.5 138 GLU B CA 1
ATOM 2289 C C . GLU B 1 138 ? -3.891 13.102 18.641 1 97.5 138 GLU B C 1
ATOM 2291 O O . GLU B 1 138 ? -4.086 12.852 17.453 1 97.5 138 GLU B O 1
ATOM 2296 N N . ASP B 1 139 ? -4.691 12.727 19.672 1 96.69 139 ASP B N 1
ATOM 2297 C CA . ASP B 1 139 ? -5.992 12.148 19.359 1 96.69 139 ASP B CA 1
ATOM 2298 C C . ASP B 1 139 ? -7.035 13.234 19.109 1 96.69 139 ASP B C 1
ATOM 2300 O O . ASP B 1 139 ? -7.285 14.07 19.984 1 96.69 139 ASP B O 1
ATOM 2304 N N . LEU B 1 140 ? -7.586 13.219 17.984 1 96.38 140 LEU B N 1
ATOM 2305 C CA . LEU B 1 140 ? -8.609 14.188 17.594 1 96.38 140 LEU B CA 1
ATOM 2306 C C . LEU B 1 140 ? -9.859 13.492 17.078 1 96.38 140 LEU B C 1
ATOM 2308 O O . LEU B 1 140 ? -9.773 12.43 16.453 1 96.38 140 LEU B O 1
ATOM 2312 N N . SER B 1 141 ? -11 14.094 17.391 1 95 141 SER B N 1
ATOM 2313 C CA . SER B 1 141 ? -12.227 13.625 16.75 1 95 141 SER B CA 1
ATOM 2314 C C . SER B 1 141 ? -12.281 14.047 15.289 1 95 141 SER B C 1
ATOM 2316 O O . SER B 1 141 ? -11.562 14.961 14.867 1 95 141 SER B O 1
ATOM 2318 N N . ASP B 1 142 ? -13.109 13.375 14.539 1 93.62 142 ASP B N 1
ATOM 2319 C CA . ASP B 1 142 ? -13.305 13.766 13.141 1 93.62 142 ASP B CA 1
ATOM 2320 C C . ASP B 1 142 ? -13.742 15.227 13.039 1 93.62 142 ASP B C 1
ATOM 2322 O O . ASP B 1 142 ? -13.336 15.945 12.125 1 93.62 142 ASP B O 1
ATOM 2326 N N . GLU B 1 143 ? -14.641 15.578 13.938 1 94.56 143 GLU B N 1
ATOM 2327 C CA . GLU B 1 143 ? -15.133 16.953 13.953 1 94.56 143 GLU B CA 1
ATOM 2328 C C . GLU B 1 143 ? -14 17.953 14.172 1 94.56 143 GLU B C 1
ATOM 2330 O O . GLU B 1 143 ? -13.938 18.984 13.5 1 94.56 143 GLU B O 1
ATOM 2335 N N . GLU B 1 144 ? -13.156 17.672 15.125 1 96.44 144 GLU B N 1
ATOM 2336 C CA . GLU B 1 144 ? -12.008 18.531 15.383 1 96.44 144 GLU B CA 1
ATOM 2337 C C . GLU B 1 144 ? -11.102 18.625 14.156 1 96.44 144 GLU B C 1
ATOM 2339 O O . GLU B 1 144 ? -10.625 19.719 13.82 1 96.44 144 GLU B O 1
ATOM 2344 N N . ILE B 1 145 ? -10.875 17.562 13.516 1 95.81 145 ILE B N 1
ATOM 2345 C CA . ILE B 1 145 ? -10.023 17.531 12.328 1 95.81 145 ILE B CA 1
ATOM 2346 C C . ILE B 1 145 ? -10.641 18.391 11.227 1 95.81 145 ILE B C 1
ATOM 2348 O O . ILE B 1 145 ? -9.945 19.188 10.602 1 95.81 145 ILE B O 1
ATOM 2352 N N . ARG B 1 146 ? -11.914 18.25 11.016 1 92.62 146 ARG B N 1
ATOM 2353 C CA . ARG B 1 146 ? -12.609 19.031 9.992 1 92.62 146 ARG B CA 1
ATOM 2354 C C . ARG B 1 146 ? -12.531 20.516 10.281 1 92.62 146 ARG B C 1
ATOM 2356 O O . ARG B 1 146 ? -12.367 21.328 9.367 1 92.62 146 ARG B O 1
ATOM 2363 N N . LYS B 1 147 ? -12.68 20.891 11.516 1 94 147 LYS B N 1
ATOM 2364 C CA . LYS B 1 147 ? -12.594 22.297 11.922 1 94 147 LYS B CA 1
ATOM 2365 C C . LYS B 1 147 ? -11.203 22.859 11.641 1 94 147 LYS B C 1
ATOM 2367 O O . LYS B 1 147 ? -11.07 23.953 11.086 1 94 147 LYS B O 1
ATOM 2372 N N . ARG B 1 148 ? -10.219 22.078 12.031 1 95.31 148 ARG B N 1
ATOM 2373 C CA . ARG B 1 148 ? -8.852 22.516 11.805 1 95.31 148 ARG B CA 1
ATOM 2374 C C . ARG B 1 148 ? -8.547 22.609 10.312 1 95.31 148 ARG B C 1
ATOM 2376 O O . ARG B 1 148 ? -7.844 23.531 9.875 1 95.31 148 ARG B O 1
ATOM 2383 N N . ALA B 1 149 ? -9.047 21.641 9.578 1 92.31 149 ALA B N 1
ATOM 2384 C CA . ALA B 1 149 ? -8.891 21.703 8.125 1 92.31 149 ALA B CA 1
ATOM 2385 C C . ALA B 1 149 ? -9.516 22.969 7.543 1 92.31 149 ALA B C 1
ATOM 2387 O O . ALA B 1 149 ? -8.914 23.625 6.703 1 92.31 149 ALA B O 1
ATOM 2388 N N . ALA B 1 150 ? -10.766 23.25 7.961 1 89.44 150 ALA B N 1
ATOM 2389 C CA . ALA B 1 150 ? -11.469 24.422 7.48 1 89.44 150 ALA B CA 1
ATOM 2390 C C . ALA B 1 150 ? -10.68 25.703 7.777 1 89.44 150 ALA B C 1
ATOM 2392 O O . ALA B 1 150 ? -10.625 26.609 6.949 1 89.44 150 ALA B O 1
ATOM 2393 N N . GLU B 1 151 ? -10.062 25.766 8.914 1 90.31 151 GLU B N 1
ATOM 2394 C CA . GLU B 1 151 ? -9.258 26.922 9.305 1 90.31 151 GLU B CA 1
ATOM 2395 C C . GLU B 1 151 ? -8.008 27.047 8.438 1 90.31 151 GLU B C 1
ATOM 2397 O O . GLU B 1 151 ? -7.59 28.156 8.109 1 90.31 151 GLU B O 1
ATOM 2402 N N . LEU B 1 152 ? -7.465 25.938 8.062 1 85.81 152 LEU B N 1
ATOM 2403 C CA . LEU B 1 152 ? -6.238 25.922 7.273 1 85.81 152 LEU B CA 1
ATOM 2404 C C . LEU B 1 152 ? -6.527 26.25 5.816 1 85.81 152 LEU B C 1
ATOM 2406 O O . LEU B 1 152 ? -5.762 26.984 5.176 1 85.81 152 LEU B O 1
ATOM 2410 N N . PHE B 1 153 ? -7.613 25.672 5.234 1 80.44 153 PHE B N 1
ATOM 2411 C CA . PHE B 1 153 ? -7.859 25.797 3.803 1 80.44 153 PHE B CA 1
ATOM 2412 C C . PHE B 1 153 ? -8.766 26.984 3.51 1 80.44 153 PHE B C 1
ATOM 2414 O O . PHE B 1 153 ? -8.891 27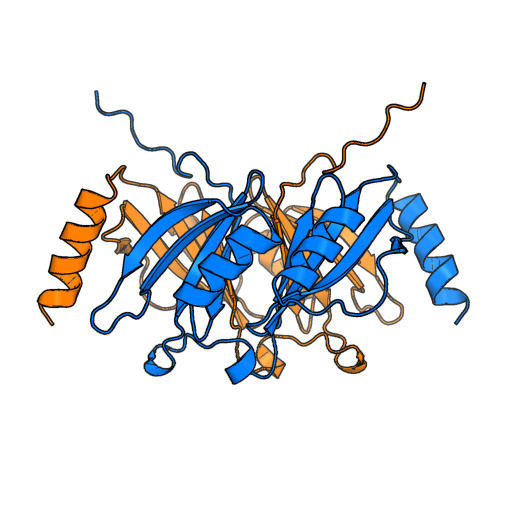.406 2.359 1 80.44 153 PHE B O 1
ATOM 2421 N N . SER B 1 154 ? -9.766 27.422 4.422 1 69.19 154 SER B N 1
ATOM 2422 C CA . SER B 1 154 ? -10.547 28.641 4.242 1 69.19 154 SER B CA 1
ATOM 2423 C C . SER B 1 154 ? -9.656 29.891 4.234 1 69.19 154 SER B C 1
ATOM 2425 O O . SER B 1 154 ? -9.992 30.891 3.613 1 69.19 154 SER B O 1
ATOM 2427 N N . LYS B 1 155 ? -8.633 30.031 5.059 1 57.66 155 LYS B N 1
ATOM 2428 C CA . LYS B 1 155 ? -7.789 31.219 5.094 1 57.66 155 LYS B CA 1
ATOM 2429 C C . LYS B 1 155 ? -7.125 31.469 3.742 1 57.66 155 LYS B C 1
ATOM 2431 O O . LYS B 1 155 ? -6.426 32.469 3.555 1 57.66 155 LYS B O 1
ATOM 2436 N N . LYS B 1 156 ? -7.117 30.547 2.834 1 47.81 156 LYS B N 1
ATOM 2437 C CA . LYS B 1 156 ? -6.516 30.922 1.557 1 47.81 156 LYS B CA 1
ATOM 2438 C C . LYS B 1 156 ? -7.566 31.438 0.584 1 47.81 156 LYS B C 1
ATOM 2440 O O . LYS B 1 156 ? -8.68 30.906 0.516 1 47.81 156 LYS B O 1
#

Organism: Coxiella burnetii (strain RSA 493 / Nine Mile phase I) (NCBI:txid227377)

InterPro domains:
  IPR004360 Glyoxalase/fosfomycin resistance/dioxygenase domain [PF00903] (19-132)
  IPR029068 Glyoxalase/Bleomycin resistance protein/Dihydroxybiphenyl dioxygenase [SSF54593] (14-149)
  IPR037523 Vicinal oxygen chelate (VOC), core domain [PS51819] (11-136)

pLDDT: mean 94.53, std 8.88, range [40.56, 98.88]

Nearest PDB structures (foldseek):
  3itw-assembly1_A-2  TM=7.796E-01  e=1.180E-08  Micromonospora sp. ML1
  3itw-assembly1_B-2  TM=7.679E-01  e=1.719E-08  Micromonospora sp. ML1
  4hc5-assembly2_C  TM=7.220E-01  e=9.538E-07  Sphaerobacter thermophilus DSM 20745
  1ss4-assembly1_A  TM=7.027E-01  e=1.902E-06  Bacillus cereus
  2i7r-assembly1_B  TM=7.924E-01  e=1.331E-05  Streptococcus pneumoniae